Protein AF-A0A7J8I5V2-F1 (afdb_monomer_lite)

Secondary structure (DSSP, 8-state):
--SHHHHTTSSSSGGG-----------HHHHHHHHTTSS-S-HHHHHHHHHH-TTS-HHHHHHHHHH-HHHHHHHHHH---TT--HHHHHHHHHHHH---SS-SHHHHHHHHHHHHHHHHH-HHHHHHHT--HHHHHHHHHHHHHHHHHHH-TT-SSPPPHHHHHHHHHHHSTT--HHHHHHHHHHHHHH--S--

Radius of gyration: 18.43 Å; chains: 1; bounding box: 46×41×48 Å

Sequence (195 aa):
MSRIWVTKLHSSCWQWLMGWGRRSAQFVGVNYFMSKGILDDSPKEIAKFIFCTRTLNWKKLRIYLDERRDVLDDLVTLHNFRNQFLPNALREFFRHIHAPEERGEYLETLITKFSHRFCACNPDLMRELGLSPDAVYVLCYSLILLSIDLTSPHVKNKMSKREFIRNTRRAAQNISEDFVGHLYDNIYLIGHVAA

InterPro domains:
  IPR000904 Sec7 domain [PF01369] (29-187)
  IPR000904 Sec7 domain [PS50190] (29-190)
  IPR000904 Sec7 domain [SM00222] (17-192)
  IPR000904 Sec7 domain [cd00171] (29-188)
  IPR023394 Sec7, C-terminal domain superfamily [G3DSA:1.10.1000.11] (83-190)
  IPR035999 Sec7 domain superfamily [SSF48425] (28-188)

Structure (mmCIF, N/CA/C/O backbone):
data_AF-A0A7J8I5V2-F1
#
_entry.id   AF-A0A7J8I5V2-F1
#
loop_
_atom_site.group_PDB
_atom_site.id
_atom_site.type_symbol
_atom_site.label_atom_id
_atom_site.label_alt_id
_atom_site.label_comp_id
_atom_site.label_asym_id
_atom_site.label_entity_id
_atom_site.label_seq_id
_atom_site.pdbx_PDB_ins_code
_atom_site.Cartn_x
_atom_site.Cartn_y
_atom_site.Cartn_z
_atom_site.occupancy
_atom_site.B_iso_or_equiv
_atom_site.auth_seq_id
_atom_site.auth_comp_id
_atom_site.auth_asym_id
_atom_site.auth_atom_id
_atom_site.pdbx_PDB_model_num
ATOM 1 N N . MET A 1 1 ? -18.893 13.681 0.970 1.00 32.53 1 MET A N 1
ATOM 2 C CA . MET A 1 1 ? -18.672 14.040 2.396 1.00 32.53 1 MET A CA 1
ATOM 3 C C . MET A 1 1 ? -17.563 13.225 3.087 1.00 32.53 1 MET A C 1
ATOM 5 O O . MET A 1 1 ? -17.428 13.309 4.299 1.00 32.53 1 MET A O 1
ATOM 9 N N . SER A 1 2 ? -16.696 12.517 2.350 1.00 42.16 2 SER A N 1
ATOM 10 C CA . SER A 1 2 ? -15.741 11.541 2.917 1.00 42.16 2 SER A CA 1
ATOM 11 C C . SER A 1 2 ? -14.313 12.074 3.148 1.00 42.16 2 SER A C 1
ATOM 13 O O . SER A 1 2 ? -13.478 11.372 3.700 1.00 42.16 2 SER A O 1
ATOM 15 N N . ARG A 1 3 ? -14.015 13.322 2.752 1.00 33.50 3 ARG A N 1
ATOM 16 C CA . ARG A 1 3 ? -12.658 13.917 2.811 1.00 33.50 3 ARG A CA 1
ATOM 17 C C . ARG A 1 3 ? -12.393 14.808 4.037 1.00 33.50 3 ARG A C 1
ATOM 19 O O . ARG A 1 3 ? -11.280 15.282 4.215 1.00 33.50 3 ARG A O 1
ATOM 26 N N . ILE A 1 4 ? -13.393 15.027 4.898 1.00 36.84 4 ILE A N 1
ATOM 27 C CA . ILE A 1 4 ? -13.327 16.009 6.004 1.00 36.84 4 ILE A CA 1
ATOM 28 C C . ILE A 1 4 ? -12.467 15.517 7.187 1.00 36.84 4 ILE A C 1
ATOM 30 O O . ILE A 1 4 ? -11.903 16.320 7.928 1.00 36.84 4 ILE A O 1
ATOM 34 N N . TRP A 1 5 ? -12.322 14.201 7.363 1.00 34.28 5 TRP A N 1
ATOM 35 C CA . TRP A 1 5 ? -11.464 13.638 8.414 1.00 34.28 5 TRP A CA 1
ATOM 36 C C . TRP A 1 5 ? -9.972 13.715 8.063 1.00 34.28 5 TRP A C 1
ATOM 38 O O . TRP A 1 5 ? -9.156 13.945 8.950 1.00 34.28 5 TRP A O 1
ATOM 48 N N . VAL A 1 6 ? -9.625 13.610 6.775 1.00 38.25 6 VAL A N 1
ATOM 49 C CA . VAL A 1 6 ? -8.241 13.747 6.281 1.00 38.25 6 VAL A CA 1
ATOM 50 C C . VAL A 1 6 ? -7.763 15.200 6.388 1.00 38.25 6 VAL A C 1
ATOM 52 O O . VAL A 1 6 ? -6.610 15.453 6.722 1.00 38.25 6 VAL A O 1
ATOM 55 N N . THR A 1 7 ? -8.656 16.172 6.191 1.00 35.03 7 THR A N 1
ATOM 56 C CA . THR A 1 7 ? -8.303 17.599 6.199 1.00 35.03 7 THR A CA 1
ATOM 57 C C . THR A 1 7 ? -8.198 18.221 7.594 1.00 35.03 7 THR A C 1
ATOM 59 O O . THR A 1 7 ? -7.470 19.196 7.758 1.00 35.03 7 THR A O 1
ATOM 62 N N . LYS A 1 8 ? -8.846 17.666 8.629 1.00 31.47 8 LYS A N 1
ATOM 63 C CA . LYS A 1 8 ? -8.788 18.230 9.996 1.00 31.47 8 LYS A CA 1
ATOM 64 C C . LYS A 1 8 ? -7.500 17.935 10.777 1.00 31.47 8 LYS A C 1
ATOM 66 O O . LYS A 1 8 ? -7.272 18.580 11.793 1.00 31.47 8 LYS A O 1
ATOM 71 N N . LEU A 1 9 ? -6.633 17.039 10.297 1.00 36.22 9 LEU A N 1
ATOM 72 C CA . LEU A 1 9 ? -5.282 16.830 10.851 1.00 36.22 9 LEU A CA 1
ATOM 73 C C . LEU A 1 9 ? -4.182 17.620 10.108 1.00 36.22 9 LEU A C 1
ATOM 75 O O . LEU A 1 9 ? -3.001 17.476 10.415 1.00 36.22 9 LEU A O 1
ATOM 79 N N . HIS A 1 10 ? -4.552 18.447 9.127 1.00 37.97 10 HIS A N 1
ATOM 80 C CA . HIS A 1 10 ? -3.625 18.996 8.133 1.00 37.97 10 HIS A CA 1
ATOM 81 C C . HIS A 1 10 ? -3.050 20.389 8.474 1.00 37.97 10 HIS A C 1
ATOM 83 O O . HIS A 1 10 ? -2.118 20.834 7.815 1.00 37.97 10 HIS A O 1
ATOM 89 N N . SER A 1 11 ? -3.554 21.111 9.483 1.00 32.97 11 SER A N 1
ATOM 90 C CA . SER A 1 11 ? -3.425 22.583 9.484 1.00 32.97 11 SER A CA 1
ATOM 91 C C . SER A 1 11 ? -2.412 23.246 10.429 1.00 32.97 11 SER A C 1
ATOM 93 O O . SER A 1 11 ? -2.325 24.467 10.385 1.00 32.97 11 SER A O 1
ATOM 95 N N . SER A 1 12 ? -1.639 22.549 11.273 1.00 32.34 12 SER A N 1
ATOM 96 C CA . SER A 1 12 ? -0.832 23.279 12.290 1.00 32.34 12 SER A CA 1
ATOM 97 C C . SER A 1 12 ? 0.622 22.841 12.479 1.00 32.34 12 SER A C 1
ATOM 99 O O . SER A 1 12 ? 1.299 23.379 13.345 1.00 32.34 12 SER A O 1
ATOM 101 N N . CYS A 1 13 ? 1.141 21.932 11.651 1.00 35.88 13 CYS A N 1
ATOM 102 C CA . CYS A 1 13 ? 2.546 21.495 11.730 1.00 35.88 13 CYS A CA 1
ATOM 103 C C . CYS A 1 13 ? 3.329 21.687 10.414 1.00 35.88 13 CYS A C 1
ATOM 105 O O . CYS A 1 13 ? 4.553 21.642 10.401 1.00 35.88 13 CYS A O 1
ATOM 107 N N . TRP A 1 14 ? 2.635 21.950 9.301 1.00 36.78 14 TRP A N 1
ATOM 108 C CA . TRP A 1 14 ? 3.191 21.795 7.950 1.00 36.78 14 TRP A CA 1
ATOM 109 C C . TRP A 1 14 ? 3.797 23.061 7.320 1.00 36.78 14 TRP A C 1
ATOM 111 O O . TRP A 1 14 ? 4.450 22.965 6.287 1.00 36.78 14 TRP A O 1
ATOM 121 N N . GLN A 1 15 ? 3.656 24.243 7.932 1.00 32.38 15 GLN A N 1
ATOM 122 C CA . GLN A 1 15 ? 4.219 25.489 7.377 1.00 32.38 15 GLN A CA 1
ATOM 123 C C . GLN A 1 15 ? 5.718 25.713 7.665 1.00 32.38 15 GLN A C 1
ATOM 125 O O . GLN A 1 15 ? 6.289 26.660 7.136 1.00 32.38 15 GLN A O 1
ATOM 130 N N . TRP A 1 16 ? 6.380 24.849 8.442 1.00 30.50 16 TRP A N 1
ATOM 131 C CA . TRP A 1 16 ? 7.780 25.049 8.862 1.00 30.50 16 TRP A CA 1
ATOM 132 C C . TRP A 1 16 ? 8.835 24.225 8.098 1.00 30.50 16 TRP A C 1
ATOM 134 O O . TRP A 1 16 ? 10.025 24.413 8.329 1.00 30.50 16 TRP A O 1
ATOM 144 N N . LEU A 1 17 ? 8.441 23.342 7.171 1.00 30.23 17 LEU A N 1
ATOM 145 C CA . LEU A 1 17 ? 9.349 22.372 6.523 1.00 30.23 17 LEU A CA 1
ATOM 146 C C . LEU A 1 17 ? 9.418 22.490 4.989 1.00 30.23 17 LEU A C 1
ATOM 148 O O . LEU A 1 17 ? 9.795 21.549 4.300 1.00 30.23 17 LEU A O 1
ATOM 152 N N . MET A 1 18 ? 9.085 23.651 4.423 1.00 31.45 18 MET A N 1
ATOM 153 C CA . MET A 1 18 ? 9.195 23.892 2.977 1.00 31.45 18 MET A CA 1
ATOM 154 C C . MET A 1 18 ? 10.609 24.352 2.597 1.00 31.45 18 MET A C 1
ATOM 156 O O . MET A 1 18 ? 10.837 25.509 2.253 1.00 31.45 18 MET A O 1
ATOM 160 N N . GLY A 1 19 ? 11.568 23.427 2.650 1.00 30.08 19 GLY A N 1
ATOM 161 C CA . GLY A 1 19 ? 12.896 23.581 2.054 1.00 30.08 19 GLY A CA 1
ATOM 162 C C . GLY A 1 19 ? 12.940 22.942 0.667 1.00 30.08 19 GLY A C 1
ATOM 163 O O . GLY A 1 19 ? 13.227 21.758 0.536 1.00 30.08 19 GLY A O 1
ATOM 164 N N . TRP A 1 20 ? 12.637 23.714 -0.378 1.00 35.81 20 TRP A N 1
ATOM 165 C CA . TRP A 1 20 ? 12.715 23.269 -1.774 1.00 35.81 20 TRP A CA 1
ATOM 166 C C . TRP A 1 20 ? 14.161 22.949 -2.198 1.00 35.81 20 TRP A C 1
ATOM 168 O O . TRP A 1 20 ? 15.035 23.814 -2.145 1.00 35.81 20 TRP A O 1
ATOM 178 N N . GLY A 1 21 ? 14.399 21.732 -2.701 1.00 32.56 21 GLY A N 1
ATOM 179 C CA . GLY A 1 21 ? 15.686 21.280 -3.245 1.00 32.56 21 GLY A CA 1
ATOM 180 C C . GLY A 1 21 ? 15.546 20.667 -4.642 1.00 32.56 21 GLY A C 1
ATOM 181 O O . GLY A 1 21 ? 14.798 19.719 -4.839 1.00 32.56 21 GLY A O 1
ATOM 182 N N . ARG A 1 22 ? 16.250 21.258 -5.612 1.00 38.19 22 ARG A N 1
ATOM 183 C CA . ARG A 1 22 ? 16.144 21.113 -7.080 1.00 38.19 22 ARG A CA 1
ATOM 184 C C . ARG A 1 22 ? 16.278 19.688 -7.646 1.00 38.19 22 ARG A C 1
ATOM 186 O O . ARG A 1 22 ? 17.093 18.889 -7.201 1.00 38.19 22 ARG A O 1
ATOM 193 N N . ARG A 1 23 ? 15.542 19.468 -8.744 1.00 56.09 23 ARG A N 1
ATOM 194 C CA . ARG A 1 23 ? 15.669 18.368 -9.716 1.00 56.09 23 ARG A CA 1
ATOM 195 C C . ARG A 1 23 ? 17.000 18.454 -10.478 1.00 56.09 23 ARG A C 1
ATOM 197 O O . ARG A 1 23 ? 17.242 19.473 -11.120 1.00 56.09 23 ARG A O 1
ATOM 204 N N . SER A 1 24 ? 17.792 17.379 -10.494 1.00 38.00 24 SER A N 1
ATOM 205 C CA . SER A 1 24 ? 18.723 17.089 -11.600 1.00 38.00 24 SER A CA 1
ATOM 206 C C . SER A 1 24 ? 19.258 15.643 -11.587 1.00 38.00 24 SER A C 1
ATOM 208 O O . SER A 1 24 ? 19.764 15.152 -10.581 1.00 38.00 24 SER A O 1
ATOM 210 N N . ALA A 1 25 ? 19.113 14.997 -12.755 1.00 46.66 25 ALA A N 1
ATOM 211 C CA . ALA A 1 25 ? 19.827 13.842 -13.328 1.00 46.66 25 ALA A CA 1
ATOM 212 C C . ALA A 1 25 ? 20.187 12.652 -12.404 1.00 46.66 25 ALA A C 1
ATOM 214 O O . ALA A 1 25 ? 21.263 12.645 -11.812 1.00 46.66 25 ALA A O 1
ATOM 215 N N . GLN A 1 26 ? 19.356 11.593 -12.328 1.00 50.94 26 GLN A N 1
ATOM 216 C CA . GLN A 1 26 ? 19.605 10.488 -11.372 1.00 50.94 26 GLN A CA 1
ATOM 217 C C . GLN A 1 26 ? 19.594 9.030 -11.879 1.00 50.94 26 GLN A C 1
ATOM 219 O O . GLN A 1 26 ? 19.710 8.130 -11.048 1.00 50.94 26 GLN A O 1
ATOM 224 N N . PHE A 1 27 ? 19.597 8.731 -13.184 1.00 61.34 27 PHE A N 1
ATOM 225 C CA . PHE A 1 27 ? 19.460 7.324 -13.651 1.00 61.34 27 PHE A CA 1
ATOM 226 C C . PHE A 1 27 ? 20.663 6.731 -14.385 1.00 61.34 27 PHE A C 1
ATOM 228 O O . PHE A 1 27 ? 20.529 5.749 -15.110 1.00 61.34 27 PHE A O 1
ATOM 235 N N . VAL A 1 28 ? 21.862 7.273 -14.153 1.00 62.94 28 VAL A N 1
ATOM 236 C CA . VAL A 1 28 ? 23.097 6.828 -14.829 1.00 62.94 28 VAL A CA 1
ATOM 237 C C . VAL A 1 28 ? 23.333 5.314 -14.690 1.00 62.94 28 VAL A C 1
ATOM 239 O O . VAL A 1 28 ? 23.801 4.693 -15.633 1.00 62.94 28 VAL A O 1
ATOM 242 N N . GLY A 1 29 ? 22.961 4.700 -13.560 1.00 71.19 29 GLY A N 1
ATOM 243 C CA . GLY A 1 29 ? 23.151 3.260 -13.328 1.00 71.19 29 GLY A CA 1
ATOM 244 C C . GLY A 1 29 ? 22.249 2.358 -14.177 1.00 71.19 29 GLY A C 1
ATOM 245 O O . GLY A 1 29 ? 22.739 1.420 -14.799 1.00 71.19 29 GLY A O 1
ATOM 246 N N . VAL A 1 30 ? 20.948 2.659 -14.251 1.00 71.56 30 VAL A N 1
ATOM 247 C CA . VAL A 1 30 ? 20.003 1.895 -15.087 1.00 71.56 30 VAL A CA 1
ATOM 248 C C . VAL A 1 30 ? 20.359 2.070 -16.565 1.00 71.56 30 VAL A C 1
ATOM 250 O O . VAL A 1 30 ? 20.499 1.084 -17.286 1.00 71.56 30 VAL A O 1
ATOM 253 N N . ASN A 1 31 ? 20.650 3.308 -16.978 1.00 73.56 31 ASN A N 1
ATOM 254 C CA . ASN A 1 31 ? 21.081 3.617 -18.343 1.00 73.56 31 ASN A CA 1
ATOM 255 C C . ASN A 1 31 ? 22.413 2.936 -18.699 1.00 73.56 31 ASN A C 1
ATOM 257 O O . ASN A 1 31 ? 22.617 2.535 -19.843 1.00 73.56 31 ASN A O 1
ATOM 261 N N . TYR A 1 32 ? 23.318 2.770 -17.730 1.00 73.38 32 TYR A N 1
ATOM 262 C CA . TYR A 1 32 ? 24.558 2.026 -17.929 1.00 73.38 32 TYR A CA 1
ATOM 263 C C . TYR A 1 32 ? 24.283 0.546 -18.219 1.00 73.38 32 TYR A C 1
ATOM 265 O O . TYR A 1 32 ? 24.814 0.024 -19.200 1.00 73.38 32 TYR A O 1
ATOM 273 N N . PHE A 1 33 ? 23.422 -0.120 -17.438 1.00 75.19 33 PHE A N 1
ATOM 274 C CA . PHE A 1 33 ? 23.063 -1.523 -17.684 1.00 75.19 33 PHE A CA 1
ATOM 275 C C . PHE A 1 33 ? 22.375 -1.720 -19.036 1.00 75.19 33 PHE A C 1
ATOM 277 O O . PHE A 1 33 ? 22.697 -2.678 -19.739 1.00 75.19 33 PHE A O 1
ATOM 284 N N . MET A 1 34 ? 21.529 -0.770 -19.442 1.00 79.25 34 MET A N 1
ATOM 285 C CA . MET A 1 34 ? 20.941 -0.747 -20.783 1.00 79.25 34 MET A CA 1
ATOM 286 C C . MET A 1 34 ? 22.008 -0.592 -21.869 1.00 79.25 34 MET A C 1
ATOM 288 O O . MET A 1 34 ? 22.058 -1.381 -22.807 1.00 79.25 34 MET A O 1
ATOM 292 N N . SER A 1 35 ? 22.943 0.353 -21.712 1.00 75.44 35 SER A N 1
ATOM 293 C CA . SER A 1 35 ? 24.015 0.576 -22.696 1.00 75.44 35 SER A CA 1
ATOM 294 C C . SER A 1 35 ? 24.966 -0.617 -22.857 1.00 75.44 35 SER A C 1
ATOM 296 O O . SER A 1 35 ? 25.630 -0.752 -23.883 1.00 75.44 35 SER A O 1
ATOM 298 N N . LYS A 1 36 ? 25.052 -1.479 -21.837 1.00 76.12 36 LYS A N 1
ATOM 299 C CA . LYS A 1 36 ? 25.866 -2.699 -21.838 1.00 76.12 36 LYS A CA 1
ATOM 300 C C . LYS A 1 36 ? 25.093 -3.944 -22.280 1.00 76.12 36 LYS A C 1
ATOM 302 O O . LYS A 1 36 ? 25.688 -5.016 -22.290 1.00 76.12 36 LYS A O 1
ATOM 307 N N . GLY A 1 37 ? 23.811 -3.815 -22.634 1.00 76.62 37 GLY A N 1
ATOM 308 C CA . GLY A 1 37 ? 22.953 -4.941 -23.016 1.00 76.62 37 GLY A CA 1
ATOM 309 C C . GLY A 1 37 ? 22.674 -5.918 -21.869 1.00 76.62 37 GLY A C 1
ATOM 310 O O . GLY A 1 37 ? 22.384 -7.082 -22.115 1.00 76.62 37 GLY A O 1
ATOM 311 N N . ILE A 1 38 ? 22.819 -5.468 -20.618 1.00 77.19 38 ILE A N 1
ATOM 312 C CA . ILE A 1 38 ? 22.584 -6.279 -19.411 1.00 77.19 38 ILE A CA 1
ATOM 313 C C . ILE A 1 38 ? 21.107 -6.215 -18.998 1.00 77.19 38 ILE A C 1
ATOM 315 O O . ILE A 1 38 ? 20.594 -7.152 -18.393 1.00 77.19 38 ILE A O 1
ATOM 319 N N . LEU A 1 39 ? 20.435 -5.102 -19.303 1.00 80.44 39 LEU A N 1
ATOM 320 C CA . LEU A 1 39 ? 19.035 -4.863 -18.974 1.00 80.44 39 LEU A CA 1
ATOM 321 C C . LEU A 1 39 ? 18.317 -4.270 -20.185 1.00 80.44 39 LEU A C 1
ATOM 323 O O . LEU A 1 39 ? 18.738 -3.235 -20.697 1.00 80.44 39 LEU A O 1
ATOM 327 N N . ASP A 1 40 ? 17.219 -4.888 -20.599 1.00 83.81 40 ASP A N 1
ATOM 328 C CA . ASP A 1 40 ? 16.370 -4.336 -21.652 1.00 83.81 40 ASP A CA 1
ATOM 329 C C . ASP A 1 40 ? 15.540 -3.160 -21.121 1.00 83.81 40 ASP A C 1
ATOM 331 O O . ASP A 1 40 ? 15.065 -3.189 -19.983 1.00 83.81 40 ASP A O 1
ATOM 335 N N . ASP A 1 41 ? 15.283 -2.151 -21.961 1.00 85.50 41 ASP A N 1
ATOM 336 C CA . ASP A 1 41 ? 14.359 -1.048 -21.642 1.00 85.50 41 ASP A CA 1
ATOM 337 C C . ASP A 1 41 ? 12.888 -1.469 -21.787 1.00 85.50 41 ASP A C 1
ATOM 339 O O . ASP A 1 41 ? 12.069 -0.803 -22.416 1.00 85.50 41 ASP A O 1
ATOM 343 N N . SER A 1 42 ? 12.548 -2.626 -21.213 1.00 91.62 42 SER A N 1
ATOM 344 C CA . SER A 1 42 ? 11.165 -3.052 -21.042 1.00 91.62 42 SER A CA 1
ATOM 345 C C . SER A 1 42 ? 10.744 -2.849 -19.582 1.00 91.62 42 SER A C 1
ATOM 347 O O . SER A 1 42 ? 11.485 -3.243 -18.673 1.00 91.62 42 SER A O 1
ATOM 349 N N . PRO A 1 43 ? 9.550 -2.287 -19.314 1.00 92.25 43 PRO A N 1
ATOM 350 C CA . PRO A 1 43 ? 9.107 -2.032 -17.943 1.00 92.25 43 PRO A CA 1
ATOM 351 C C . PRO A 1 43 ? 9.101 -3.291 -17.067 1.00 92.25 43 PRO A C 1
ATOM 353 O O . PRO A 1 43 ? 9.516 -3.247 -15.909 1.00 92.25 43 PRO A O 1
ATOM 356 N N . LYS A 1 44 ? 8.758 -4.441 -17.660 1.00 92.38 44 LYS A N 1
ATOM 357 C CA . LYS A 1 44 ? 8.759 -5.756 -17.008 1.00 92.38 44 LYS A CA 1
ATOM 358 C C . LYS A 1 44 ? 10.146 -6.214 -16.577 1.00 92.38 44 LYS A C 1
ATOM 360 O O . LYS A 1 44 ? 10.297 -6.679 -15.450 1.00 92.38 44 LYS A O 1
ATOM 365 N N . GLU A 1 45 ? 11.147 -6.121 -17.451 1.00 89.25 45 GLU A N 1
ATOM 366 C CA . GLU A 1 45 ? 12.508 -6.556 -17.110 1.00 89.25 45 GLU A CA 1
ATOM 367 C C . GLU A 1 45 ? 13.137 -5.629 -16.069 1.00 89.25 45 GLU A C 1
ATOM 369 O O . GLU A 1 45 ? 13.737 -6.101 -15.103 1.00 89.25 45 GLU A O 1
ATOM 374 N N . ILE A 1 46 ? 12.895 -4.321 -16.178 1.00 89.56 46 ILE A N 1
ATOM 375 C CA . ILE A 1 46 ? 13.329 -3.348 -15.170 1.00 89.56 46 ILE A CA 1
ATOM 376 C C . ILE A 1 46 ? 12.644 -3.625 -13.823 1.00 89.56 46 ILE A C 1
ATOM 378 O O . ILE A 1 46 ? 13.309 -3.643 -12.786 1.00 89.56 46 ILE A O 1
ATOM 382 N N . ALA A 1 47 ? 11.336 -3.894 -13.816 1.00 91.25 47 ALA A N 1
ATOM 383 C CA . ALA A 1 47 ? 10.595 -4.232 -12.605 1.00 91.25 47 ALA A CA 1
ATOM 384 C C . ALA A 1 47 ? 11.130 -5.510 -11.945 1.00 91.25 47 ALA A C 1
ATOM 386 O O . ALA A 1 47 ? 11.357 -5.517 -10.736 1.00 91.25 47 ALA A O 1
ATOM 387 N N . LYS A 1 48 ? 11.399 -6.572 -12.720 1.00 89.12 48 LYS A N 1
ATOM 388 C CA . LYS A 1 48 ? 12.019 -7.810 -12.212 1.00 89.12 48 LYS A CA 1
ATOM 389 C C . LYS A 1 48 ? 13.407 -7.550 -11.638 1.00 89.12 48 LYS A C 1
ATOM 391 O O . LYS A 1 48 ? 13.718 -8.038 -10.554 1.00 89.12 48 LYS A O 1
ATOM 396 N N . PHE A 1 49 ? 14.224 -6.765 -12.337 1.00 86.88 49 PHE A N 1
ATOM 397 C CA . PHE A 1 49 ? 15.552 -6.384 -11.872 1.00 86.88 49 PHE A CA 1
ATOM 398 C C . PHE A 1 49 ? 15.484 -5.659 -10.522 1.00 86.88 49 PHE A C 1
ATOM 400 O O . PHE A 1 49 ? 16.180 -6.046 -9.583 1.00 86.88 49 PHE A O 1
ATOM 407 N N . ILE A 1 50 ? 14.605 -4.660 -10.393 1.00 86.81 50 ILE A N 1
ATOM 408 C CA . ILE A 1 50 ? 14.379 -3.929 -9.139 1.00 86.81 50 ILE A CA 1
ATOM 409 C C . ILE A 1 50 ? 13.893 -4.881 -8.041 1.00 86.81 50 ILE A C 1
ATOM 411 O O . ILE A 1 50 ? 14.428 -4.858 -6.937 1.00 86.81 50 ILE A O 1
ATOM 415 N N . PHE A 1 51 ? 12.919 -5.742 -8.344 1.00 86.25 51 PHE A N 1
ATOM 416 C CA . PHE A 1 51 ? 12.323 -6.667 -7.378 1.00 86.25 51 PHE A CA 1
ATOM 417 C C . PHE A 1 51 ? 13.338 -7.676 -6.817 1.00 86.25 51 PHE A C 1
ATOM 419 O O . PHE A 1 51 ? 13.314 -7.992 -5.629 1.00 86.25 51 PHE A O 1
ATOM 426 N N . CYS A 1 52 ? 14.264 -8.154 -7.652 1.00 83.75 52 CYS A N 1
ATOM 427 C CA . CYS A 1 52 ? 15.314 -9.089 -7.247 1.00 83.75 52 CYS A CA 1
ATOM 428 C C . CYS A 1 52 ? 16.507 -8.404 -6.553 1.00 83.75 52 CYS A C 1
ATOM 430 O O . CYS A 1 52 ? 17.251 -9.060 -5.818 1.00 83.75 52 CYS A O 1
ATOM 432 N N . THR A 1 53 ? 16.705 -7.098 -6.753 1.00 80.75 53 THR A N 1
ATOM 433 C CA . THR A 1 53 ? 17.886 -6.380 -6.253 1.00 80.75 53 THR A CA 1
ATOM 434 C C . THR A 1 53 ? 17.611 -5.704 -4.911 1.00 80.75 53 THR A C 1
ATOM 436 O O . THR A 1 53 ? 17.024 -4.630 -4.833 1.00 80.75 53 THR A O 1
ATOM 439 N N . ARG A 1 54 ? 18.112 -6.296 -3.822 1.00 66.12 54 ARG A N 1
ATOM 440 C CA . ARG A 1 54 ? 17.847 -5.828 -2.443 1.00 66.12 54 ARG A CA 1
ATOM 441 C C . ARG A 1 54 ? 18.714 -4.650 -1.973 1.00 66.12 54 ARG A C 1
ATOM 443 O O . ARG A 1 54 ? 18.518 -4.164 -0.866 1.00 66.12 54 ARG A O 1
ATOM 450 N N . THR A 1 55 ? 19.695 -4.221 -2.765 1.00 75.75 55 THR A N 1
ATOM 451 C CA . THR A 1 55 ? 20.730 -3.247 -2.357 1.00 75.75 55 THR A CA 1
ATOM 452 C C . THR A 1 55 ? 20.583 -1.877 -3.022 1.00 75.75 55 THR A C 1
ATOM 454 O O . THR A 1 55 ? 21.480 -1.037 -2.924 1.00 75.75 55 THR A O 1
ATOM 457 N N . LEU A 1 56 ? 19.461 -1.624 -3.704 1.00 78.25 56 LEU A N 1
ATOM 458 C CA . LEU A 1 56 ? 19.222 -0.342 -4.362 1.00 78.25 56 LEU A CA 1
ATOM 459 C C . LEU A 1 56 ? 18.997 0.773 -3.335 1.00 78.25 56 LEU A C 1
ATOM 461 O O . LEU A 1 56 ? 18.317 0.602 -2.325 1.00 78.25 56 LEU A O 1
ATOM 465 N N . ASN A 1 57 ? 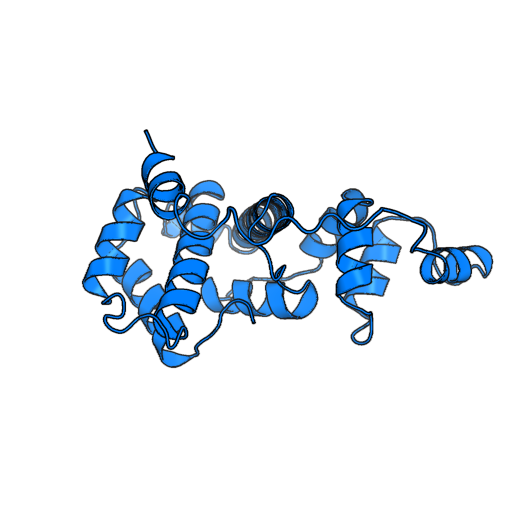19.547 1.955 -3.618 1.00 82.88 57 ASN A N 1
ATOM 466 C CA . ASN A 1 57 ? 19.264 3.136 -2.813 1.00 82.88 57 ASN A CA 1
ATOM 467 C C . ASN A 1 57 ? 17.792 3.535 -2.991 1.00 82.88 57 ASN A C 1
ATOM 469 O O . ASN A 1 57 ? 17.393 3.998 -4.062 1.00 82.88 57 ASN A O 1
ATOM 473 N N . TRP A 1 58 ? 17.005 3.388 -1.928 1.00 78.06 58 TRP A N 1
ATOM 474 C CA . TRP A 1 58 ? 15.558 3.583 -1.971 1.00 78.06 58 TRP A CA 1
ATOM 4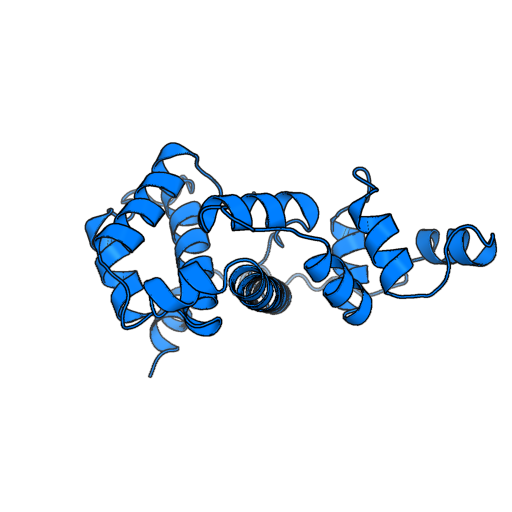75 C C . TRP A 1 58 ? 15.138 5.016 -2.334 1.00 78.06 58 TRP A C 1
ATOM 477 O O . TRP A 1 58 ? 14.127 5.198 -3.007 1.00 78.06 58 TRP A O 1
ATOM 487 N N . LYS A 1 59 ? 15.927 6.043 -1.967 1.00 82.38 59 LYS A N 1
ATOM 488 C CA . LYS A 1 59 ? 15.630 7.444 -2.323 1.00 82.38 59 LYS A CA 1
ATOM 489 C C . LYS A 1 59 ? 15.699 7.644 -3.836 1.00 82.38 59 LYS A C 1
ATOM 491 O O . LYS A 1 59 ? 14.803 8.250 -4.415 1.00 82.38 59 LYS A O 1
ATOM 496 N N . LYS A 1 60 ? 16.724 7.080 -4.482 1.00 83.44 60 LYS A N 1
ATOM 497 C CA . LYS A 1 60 ? 16.860 7.107 -5.947 1.00 83.44 60 LYS A CA 1
ATOM 498 C C . LYS A 1 60 ? 15.816 6.233 -6.635 1.00 83.44 60 LYS A C 1
ATOM 500 O O . LYS A 1 60 ? 15.260 6.643 -7.648 1.00 83.44 60 LYS A O 1
ATOM 505 N N . LEU A 1 61 ? 15.531 5.059 -6.070 1.00 84.44 61 LEU A N 1
ATOM 506 C CA . LEU A 1 61 ? 14.510 4.157 -6.594 1.00 84.44 61 LEU A CA 1
ATOM 507 C C . LEU A 1 61 ? 13.127 4.816 -6.590 1.00 84.44 61 LEU A C 1
ATOM 509 O O . LEU A 1 61 ? 12.423 4.745 -7.588 1.00 84.44 61 LEU A O 1
ATOM 513 N N . ARG A 1 62 ? 12.766 5.519 -5.510 1.00 84.50 62 ARG A N 1
ATOM 514 C CA . ARG A 1 62 ? 11.528 6.301 -5.438 1.00 84.50 62 ARG A CA 1
ATOM 515 C C . ARG A 1 62 ? 11.434 7.311 -6.578 1.00 84.50 62 ARG A C 1
ATOM 517 O O . ARG A 1 62 ? 10.413 7.348 -7.247 1.00 84.50 62 ARG A O 1
ATOM 524 N N . ILE A 1 63 ? 12.478 8.111 -6.797 1.00 84.38 63 ILE A N 1
ATOM 525 C CA . ILE A 1 63 ? 12.491 9.123 -7.868 1.00 84.38 63 ILE A CA 1
ATOM 526 C C . ILE A 1 63 ? 12.328 8.443 -9.235 1.00 84.38 63 ILE A C 1
ATOM 528 O O . ILE A 1 63 ? 11.547 8.901 -10.060 1.00 84.38 63 ILE A O 1
ATOM 532 N N . TYR A 1 64 ? 12.994 7.303 -9.446 1.00 86.19 64 TYR A N 1
ATOM 533 C CA . TYR A 1 64 ? 12.860 6.527 -10.679 1.00 86.19 64 TYR A CA 1
ATOM 534 C C . TYR A 1 64 ? 11.438 6.001 -10.898 1.00 86.19 64 TYR A C 1
ATOM 536 O O . TYR A 1 64 ? 10.897 6.158 -11.985 1.00 86.19 64 TYR A O 1
ATOM 544 N N . LEU A 1 65 ? 10.822 5.400 -9.877 1.00 88.38 65 LEU A N 1
ATOM 545 C CA . LEU A 1 65 ? 9.465 4.848 -9.953 1.00 88.38 65 LEU A CA 1
ATOM 546 C C . LEU A 1 65 ? 8.384 5.934 -10.054 1.00 88.38 65 LEU A C 1
ATOM 548 O O . LEU A 1 65 ? 7.297 5.672 -10.569 1.00 88.38 65 LEU A O 1
ATOM 552 N N . ASP A 1 66 ? 8.669 7.143 -9.566 1.00 85.69 66 ASP A N 1
ATOM 553 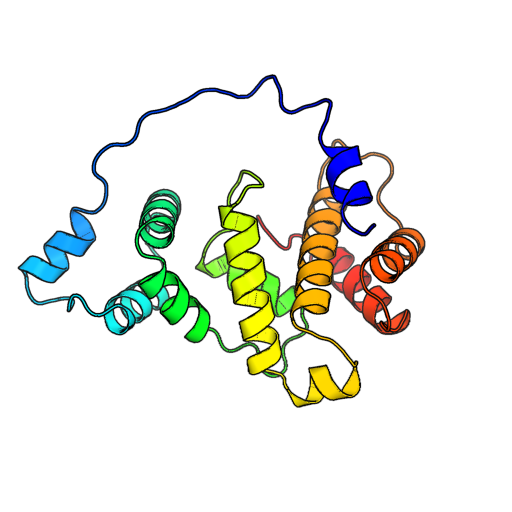C CA . ASP A 1 66 ? 7.784 8.295 -9.722 1.00 85.69 66 ASP A CA 1
ATOM 554 C C . ASP A 1 66 ? 7.780 8.813 -11.170 1.00 85.69 66 ASP A C 1
ATOM 556 O O . ASP A 1 66 ? 6.717 9.153 -11.690 1.00 85.69 66 ASP A O 1
ATOM 560 N N . GLU A 1 67 ? 8.938 8.787 -11.846 1.00 86.94 67 GLU A N 1
ATOM 561 C CA . GLU A 1 67 ? 9.077 9.139 -13.268 1.00 86.94 67 GLU A CA 1
ATOM 562 C C . GLU A 1 67 ? 8.629 8.011 -14.220 1.00 86.94 67 GLU A C 1
ATOM 564 O O . GLU A 1 67 ? 7.945 8.265 -15.212 1.00 86.94 67 GLU A O 1
ATOM 569 N N . ARG A 1 68 ? 8.972 6.754 -13.917 1.00 89.12 68 ARG A N 1
ATOM 570 C CA . ARG A 1 68 ? 8.618 5.542 -14.679 1.00 89.12 68 ARG A CA 1
ATOM 571 C C . ARG A 1 68 ? 7.467 4.793 -14.002 1.00 89.12 68 ARG A C 1
ATOM 573 O O . ARG A 1 68 ? 7.634 3.715 -13.425 1.00 89.12 68 ARG A O 1
ATOM 580 N N . ARG A 1 69 ? 6.270 5.389 -14.064 1.00 89.62 69 ARG A N 1
ATOM 581 C CA . ARG A 1 69 ? 5.032 4.821 -13.486 1.00 89.62 69 ARG A CA 1
ATOM 582 C C . ARG A 1 69 ? 4.659 3.462 -14.095 1.00 89.62 69 ARG A C 1
ATOM 584 O O . ARG A 1 69 ? 4.076 2.638 -13.397 1.00 89.62 69 ARG A O 1
ATOM 591 N N . ASP A 1 70 ? 5.037 3.228 -15.349 1.00 93.19 70 ASP A N 1
ATOM 592 C CA . ASP A 1 70 ? 4.936 1.948 -16.058 1.00 93.19 70 ASP A CA 1
ATOM 593 C C . ASP A 1 70 ? 5.725 0.832 -15.353 1.00 93.19 70 ASP A C 1
ATOM 595 O O . ASP A 1 70 ? 5.196 -0.249 -15.105 1.00 93.19 70 ASP A O 1
ATOM 599 N N . VAL A 1 71 ? 6.965 1.119 -14.947 1.00 92.94 71 VAL A N 1
ATOM 600 C CA . VAL A 1 71 ? 7.799 0.183 -14.177 1.00 92.94 71 VAL A CA 1
ATOM 601 C C . VAL A 1 71 ? 7.203 -0.059 -12.792 1.00 92.94 71 VAL A C 1
ATOM 603 O O . VAL A 1 71 ? 7.199 -1.192 -12.315 1.00 92.94 71 VAL A O 1
ATOM 606 N N . LEU A 1 72 ? 6.683 0.986 -12.137 1.00 92.38 72 LEU A N 1
ATOM 607 C CA . LEU A 1 72 ? 6.009 0.847 -10.844 1.00 92.38 72 LEU A CA 1
ATOM 608 C C . LEU A 1 72 ? 4.788 -0.077 -10.938 1.00 92.38 72 LEU A C 1
ATOM 610 O O . LEU A 1 72 ? 4.573 -0.887 -10.036 1.00 92.38 72 LEU A O 1
ATOM 614 N N . ASP A 1 73 ? 4.002 0.034 -12.009 1.00 93.19 73 ASP A N 1
ATOM 615 C CA . ASP A 1 73 ? 2.862 -0.848 -12.253 1.00 93.19 73 ASP A CA 1
ATOM 616 C C . ASP A 1 73 ? 3.293 -2.312 -12.343 1.00 93.19 73 ASP A C 1
ATOM 618 O O . ASP A 1 73 ? 2.816 -3.134 -11.554 1.00 93.19 73 ASP A O 1
ATOM 622 N N . ASP A 1 74 ? 4.260 -2.631 -13.205 1.00 94.94 74 ASP A N 1
ATOM 623 C CA . ASP A 1 74 ? 4.784 -3.994 -13.310 1.00 94.94 74 ASP A CA 1
ATOM 624 C C . ASP A 1 74 ? 5.398 -4.470 -11.980 1.00 94.94 74 ASP A C 1
ATOM 626 O O . ASP A 1 74 ? 5.139 -5.595 -11.550 1.00 94.94 74 ASP A O 1
ATOM 630 N N . LEU A 1 75 ? 6.117 -3.608 -11.255 1.00 93.12 75 LEU A N 1
ATOM 631 C CA . LEU A 1 75 ? 6.712 -3.932 -9.954 1.00 93.12 75 LEU A CA 1
ATOM 632 C C . LEU A 1 75 ? 5.658 -4.318 -8.906 1.00 93.12 75 LEU A C 1
ATOM 634 O O . LEU A 1 75 ? 5.838 -5.284 -8.157 1.00 93.12 75 LEU A O 1
ATOM 638 N N . VAL A 1 76 ? 4.529 -3.605 -8.849 1.00 94.69 76 VAL A N 1
ATOM 639 C CA . VAL A 1 76 ? 3.423 -3.965 -7.950 1.00 94.69 76 VAL A CA 1
ATOM 640 C C . VAL A 1 76 ? 2.831 -5.322 -8.345 1.00 94.69 76 VAL A C 1
ATOM 642 O O . VAL A 1 76 ? 2.511 -6.125 -7.466 1.00 94.69 76 VAL A O 1
ATOM 645 N N . THR A 1 77 ? 2.743 -5.640 -9.642 1.00 94.38 77 THR A N 1
ATOM 646 C CA . THR A 1 77 ? 2.225 -6.945 -10.099 1.00 94.38 77 THR A CA 1
ATOM 647 C C . THR A 1 77 ? 3.122 -8.135 -9.756 1.00 94.38 77 THR A C 1
ATOM 649 O O . THR A 1 77 ? 2.635 -9.268 -9.754 1.00 94.38 77 THR A O 1
ATOM 652 N N . LEU A 1 78 ? 4.394 -7.914 -9.416 1.00 93.62 78 LEU A N 1
ATOM 653 C CA . LEU A 1 78 ? 5.294 -8.981 -8.966 1.00 93.62 78 LEU A CA 1
ATOM 654 C C . LEU A 1 78 ? 4.996 -9.446 -7.532 1.00 93.62 78 LEU A C 1
ATOM 656 O O . LEU A 1 78 ? 5.318 -10.577 -7.174 1.00 93.62 78 LEU A O 1
ATOM 660 N N . HIS A 1 79 ? 4.323 -8.627 -6.719 1.00 94.31 79 HIS A N 1
ATOM 661 C CA . HIS A 1 79 ? 3.969 -8.999 -5.351 1.00 94.31 79 HIS A CA 1
ATOM 662 C C . HIS A 1 79 ? 2.813 -10.008 -5.326 1.00 94.31 79 HIS A C 1
ATOM 664 O O . HIS A 1 79 ? 1.798 -9.826 -6.006 1.00 94.31 79 HIS A O 1
ATOM 670 N N . ASN A 1 80 ? 2.921 -11.061 -4.512 1.00 94.38 80 ASN A N 1
ATOM 671 C CA . ASN A 1 80 ? 1.864 -12.058 -4.333 1.00 94.38 80 ASN A CA 1
ATOM 672 C C . ASN A 1 80 ? 1.320 -12.022 -2.901 1.00 94.38 80 ASN A C 1
ATOM 674 O O . ASN A 1 80 ? 1.936 -12.558 -1.988 1.00 94.38 80 ASN A O 1
ATOM 678 N N . PHE A 1 81 ? 0.134 -11.437 -2.727 1.00 96.00 81 PHE A N 1
ATOM 679 C CA . PHE A 1 81 ? -0.507 -11.276 -1.417 1.00 96.00 81 PHE A CA 1
ATOM 680 C C . PHE A 1 81 ? -1.560 -12.347 -1.107 1.00 96.00 81 PHE A C 1
ATOM 682 O O . PHE A 1 81 ? -2.409 -12.140 -0.240 1.00 96.00 81 PHE A O 1
ATOM 689 N N . ARG A 1 82 ? -1.562 -13.469 -1.838 1.00 94.19 82 ARG A N 1
ATOM 690 C CA . ARG A 1 82 ? -2.511 -14.566 -1.603 1.00 94.19 82 ARG A CA 1
ATOM 691 C C . ARG A 1 82 ? -2.399 -15.094 -0.179 1.00 94.19 82 ARG A C 1
ATOM 693 O O . ARG A 1 82 ? -1.295 -15.351 0.292 1.00 94.19 82 ARG A O 1
ATOM 700 N N . ASN A 1 83 ? -3.547 -15.302 0.464 1.00 89.75 83 ASN A N 1
ATOM 701 C CA . ASN A 1 83 ? -3.661 -15.834 1.828 1.00 89.75 83 ASN A CA 1
ATOM 702 C C . ASN A 1 83 ? -2.930 -14.993 2.889 1.00 89.75 83 ASN A C 1
ATOM 704 O O . ASN A 1 83 ? -2.674 -15.471 3.994 1.00 89.75 83 ASN A O 1
ATOM 708 N N . GLN A 1 84 ? -2.582 -13.744 2.573 1.00 94.25 84 GLN A N 1
ATOM 709 C CA . GLN A 1 84 ? -1.962 -12.842 3.529 1.00 94.25 84 GLN A CA 1
ATOM 710 C C . GLN A 1 84 ? -3.004 -11.945 4.186 1.00 94.25 84 GLN A C 1
ATOM 712 O O . GLN A 1 84 ? -3.879 -11.377 3.532 1.00 94.25 84 GLN A O 1
ATOM 717 N N . PHE A 1 85 ? -2.861 -11.751 5.496 1.00 94.81 85 PHE A N 1
ATOM 718 C CA . PHE A 1 85 ? -3.651 -10.757 6.210 1.00 94.81 85 PHE A CA 1
ATOM 719 C C . PHE A 1 85 ? -3.228 -9.339 5.797 1.00 94.81 85 PHE A C 1
ATOM 721 O O . PHE A 1 85 ? -2.033 -9.064 5.669 1.00 94.81 85 PHE A O 1
ATOM 728 N N . LEU A 1 86 ? -4.193 -8.430 5.619 1.00 95.25 86 LEU A N 1
ATOM 729 C CA . LEU A 1 86 ? -3.974 -7.100 5.031 1.00 95.25 86 LEU A CA 1
ATOM 730 C C . LEU A 1 86 ? -2.791 -6.314 5.646 1.00 95.25 86 LEU A C 1
ATOM 732 O O . LEU A 1 86 ? -1.949 -5.836 4.884 1.00 95.25 86 LEU A O 1
ATOM 736 N N . PRO A 1 87 ? -2.643 -6.203 6.982 1.00 95.50 87 PRO A N 1
ATOM 737 C CA . PRO A 1 87 ? -1.505 -5.504 7.580 1.00 95.50 87 PRO A CA 1
ATOM 738 C C . PRO A 1 87 ? -0.152 -6.168 7.286 1.00 95.50 87 PRO A C 1
ATOM 740 O O . PRO A 1 87 ? 0.863 -5.484 7.179 1.00 95.50 87 PRO A O 1
ATOM 743 N N . ASN A 1 88 ? -0.121 -7.498 7.150 1.00 95.19 88 ASN A N 1
ATOM 744 C CA . ASN A 1 88 ? 1.102 -8.243 6.848 1.00 95.19 88 ASN A CA 1
ATOM 745 C C . ASN A 1 88 ? 1.531 -8.008 5.397 1.00 95.19 88 ASN A C 1
ATOM 747 O O . ASN A 1 88 ? 2.696 -7.698 5.156 1.00 95.19 88 ASN A O 1
ATOM 751 N N . ALA A 1 89 ? 0.575 -8.059 4.466 1.00 95.94 89 ALA A N 1
ATOM 752 C CA . ALA A 1 89 ? 0.806 -7.725 3.064 1.00 95.94 89 ALA A CA 1
ATOM 753 C C . ALA A 1 89 ? 1.295 -6.279 2.897 1.00 95.94 89 ALA A C 1
ATOM 755 O O . ALA A 1 89 ? 2.246 -6.020 2.161 1.00 95.94 89 ALA A O 1
ATOM 756 N N . LEU A 1 90 ? 0.697 -5.337 3.634 1.00 95.06 90 LEU A N 1
ATOM 757 C CA . LEU A 1 90 ? 1.081 -3.926 3.584 1.00 95.06 90 LEU A CA 1
ATOM 758 C C . LEU A 1 90 ? 2.508 -3.695 4.113 1.00 95.06 90 LEU A C 1
ATOM 760 O O . LEU A 1 90 ? 3.275 -2.949 3.506 1.00 95.06 90 LEU A O 1
ATOM 764 N N . ARG A 1 91 ? 2.900 -4.384 5.196 1.00 93.50 91 ARG A N 1
ATOM 765 C CA . ARG A 1 91 ? 4.289 -4.385 5.695 1.00 93.50 91 ARG A CA 1
ATOM 766 C C . ARG A 1 91 ? 5.268 -4.945 4.674 1.00 93.50 91 ARG A C 1
ATOM 768 O O . ARG A 1 91 ? 6.345 -4.388 4.487 1.00 93.50 91 ARG A O 1
ATOM 775 N N . GLU A 1 92 ? 4.928 -6.066 4.044 1.00 91.81 92 GLU A N 1
ATOM 776 C CA . GLU A 1 92 ? 5.784 -6.682 3.030 1.00 91.81 92 GLU A CA 1
ATOM 777 C C . GLU A 1 92 ? 5.976 -5.762 1.823 1.00 91.81 92 GLU A C 1
ATOM 779 O O . GLU A 1 92 ? 7.098 -5.610 1.340 1.00 91.81 92 GLU A O 1
ATOM 784 N N . PHE A 1 93 ? 4.909 -5.099 1.385 1.00 92.94 93 PHE A N 1
ATOM 785 C CA . PHE A 1 93 ? 4.954 -4.137 0.293 1.00 92.94 93 PHE A CA 1
ATOM 786 C C . PHE A 1 93 ? 5.880 -2.951 0.604 1.00 92.94 93 PHE A C 1
ATOM 788 O O . PHE A 1 93 ? 6.793 -2.652 -0.170 1.00 92.94 93 PHE A O 1
ATOM 795 N N . PHE A 1 94 ? 5.724 -2.314 1.771 1.00 90.19 94 PHE A N 1
ATOM 796 C CA . PHE A 1 94 ? 6.590 -1.195 2.155 1.00 90.19 94 PHE A CA 1
ATOM 797 C C . PHE A 1 94 ? 8.020 -1.607 2.500 1.00 90.19 94 PHE A C 1
ATOM 799 O O . PHE A 1 94 ? 8.916 -0.777 2.399 1.00 90.19 94 PHE A O 1
ATOM 806 N N . ARG A 1 95 ? 8.279 -2.877 2.823 1.00 86.19 95 ARG A N 1
ATOM 807 C CA . ARG A 1 95 ? 9.651 -3.383 2.970 1.00 86.19 95 ARG A CA 1
ATOM 808 C C . ARG A 1 95 ? 10.416 -3.404 1.643 1.00 86.19 95 ARG A C 1
ATOM 810 O O . ARG A 1 95 ? 11.632 -3.262 1.663 1.00 86.19 95 ARG A O 1
ATOM 817 N N . HIS A 1 96 ? 9.725 -3.601 0.518 1.00 83.31 96 HIS A N 1
ATOM 818 C CA . HIS A 1 96 ? 10.353 -3.661 -0.806 1.00 83.31 96 HIS A CA 1
ATOM 819 C C . HIS A 1 96 ? 10.428 -2.290 -1.486 1.00 83.31 96 HIS A C 1
ATOM 821 O O . HIS A 1 96 ? 11.460 -1.948 -2.052 1.00 83.31 96 HIS A O 1
ATOM 827 N N . ILE A 1 97 ? 9.351 -1.499 -1.436 1.00 80.94 97 ILE A N 1
ATOM 828 C CA . ILE A 1 97 ? 9.270 -0.216 -2.164 1.00 80.94 97 ILE A CA 1
ATOM 829 C C . ILE A 1 97 ? 9.667 0.987 -1.292 1.00 80.94 97 ILE A C 1
ATOM 831 O O . ILE A 1 97 ? 9.941 2.057 -1.829 1.00 80.94 97 ILE A O 1
ATOM 835 N N . HIS A 1 98 ? 9.791 0.788 0.026 1.00 78.69 98 HIS A N 1
ATOM 836 C CA . HIS A 1 98 ? 9.973 1.821 1.048 1.00 78.69 98 HIS A CA 1
ATOM 837 C C . HIS A 1 98 ? 8.835 2.848 1.062 1.00 78.69 98 HIS A C 1
ATOM 839 O O . HIS A 1 98 ? 8.514 3.506 0.071 1.00 78.69 98 HIS A O 1
ATOM 845 N N . ALA A 1 99 ? 8.198 3.001 2.221 1.00 75.56 99 ALA A N 1
ATOM 846 C CA . ALA A 1 99 ? 7.243 4.082 2.396 1.00 75.56 99 ALA A CA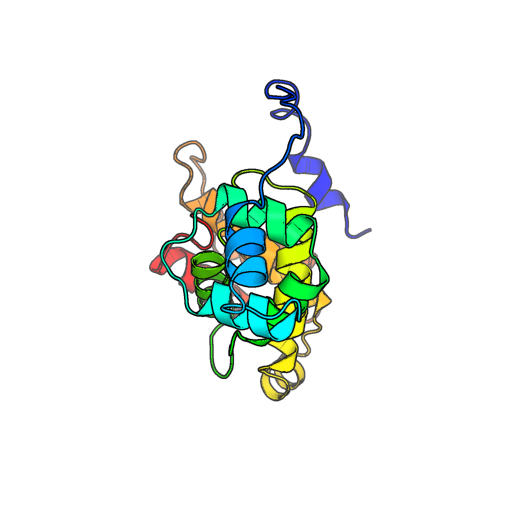 1
ATOM 847 C C . ALA A 1 99 ? 7.986 5.432 2.331 1.00 75.56 99 ALA A C 1
ATOM 849 O O . ALA A 1 99 ? 9.066 5.560 2.908 1.00 75.56 99 ALA A O 1
ATOM 850 N N . PRO A 1 100 ? 7.452 6.447 1.633 1.00 75.19 100 PRO A N 1
ATOM 851 C CA . PRO A 1 100 ? 8.035 7.780 1.684 1.00 75.19 100 PRO A CA 1
ATOM 852 C C . PRO A 1 100 ? 7.974 8.344 3.115 1.00 75.19 100 PRO A C 1
ATOM 854 O O . PRO A 1 100 ? 6.958 8.204 3.795 1.00 75.19 100 PRO A O 1
ATOM 857 N N . GLU A 1 101 ? 9.053 9.016 3.541 1.00 67.12 101 GLU A N 1
ATOM 858 C CA . GLU A 1 101 ? 9.139 9.721 4.838 1.00 67.12 101 GLU A CA 1
ATOM 859 C C . GLU A 1 101 ? 8.048 10.807 4.963 1.00 67.12 101 GLU A C 1
ATOM 861 O O . GLU A 1 101 ? 7.513 11.062 6.042 1.00 67.12 101 GLU A O 1
ATOM 866 N N . GLU A 1 102 ? 7.670 11.413 3.833 1.00 66.62 102 GLU A N 1
ATOM 867 C CA . GLU A 1 102 ? 6.617 12.420 3.737 1.00 66.62 102 GLU A CA 1
ATOM 868 C C . GLU A 1 102 ? 5.322 11.819 3.188 1.00 66.62 102 GLU A C 1
ATOM 870 O O . GLU A 1 102 ? 5.302 11.108 2.176 1.00 66.62 102 GLU A O 1
ATOM 875 N N . ARG A 1 103 ? 4.202 12.166 3.827 1.00 65.19 103 ARG A N 1
ATOM 876 C CA . ARG A 1 103 ? 2.872 11.855 3.302 1.00 65.19 103 ARG A CA 1
ATOM 877 C C . ARG A 1 103 ? 2.579 12.803 2.142 1.00 65.19 103 ARG A C 1
ATOM 879 O O . ARG A 1 103 ? 2.483 14.007 2.345 1.00 65.19 103 ARG A O 1
ATOM 886 N N . GLY A 1 104 ? 2.424 12.253 0.945 1.00 77.38 104 GLY A N 1
ATOM 887 C CA . GLY A 1 104 ? 2.129 13.020 -0.262 1.00 77.38 104 GLY A CA 1
ATOM 888 C C . GLY A 1 104 ? 1.582 12.140 -1.381 1.00 77.38 104 GLY A C 1
ATOM 889 O O . GLY A 1 104 ? 1.319 10.953 -1.178 1.00 77.38 104 GLY A O 1
ATOM 890 N N . GLU A 1 105 ? 1.459 12.716 -2.574 1.00 81.62 105 GLU A N 1
ATOM 891 C CA . GLU A 1 105 ? 0.861 12.086 -3.763 1.00 81.62 105 GLU A CA 1
ATOM 892 C C . GLU A 1 105 ? 1.483 10.719 -4.116 1.00 81.62 105 GLU A C 1
ATOM 894 O O . GLU A 1 105 ? 0.799 9.790 -4.558 1.00 81.62 105 GLU A O 1
ATOM 899 N N . TYR A 1 106 ? 2.783 10.546 -3.859 1.00 84.31 106 TYR A N 1
ATOM 900 C CA . TYR A 1 106 ? 3.459 9.268 -4.085 1.00 84.31 106 TYR A CA 1
ATOM 901 C C . TYR A 1 106 ? 2.948 8.162 -3.145 1.00 84.31 106 TYR A C 1
ATOM 903 O O . TYR A 1 106 ? 2.686 7.049 -3.596 1.00 84.31 106 TYR A O 1
ATOM 911 N N . LEU A 1 107 ? 2.727 8.460 -1.856 1.00 87.75 107 LEU A N 1
ATOM 912 C CA . LEU A 1 107 ? 2.140 7.498 -0.913 1.00 87.75 107 LEU A CA 1
ATOM 913 C C . LEU A 1 107 ? 0.713 7.117 -1.330 1.00 87.75 107 LEU A C 1
ATOM 915 O O . LEU A 1 107 ? 0.363 5.938 -1.304 1.00 87.75 107 LEU A O 1
ATOM 919 N N . GLU A 1 108 ? -0.082 8.102 -1.757 1.00 89.31 108 GLU A N 1
ATOM 920 C CA . GLU A 1 108 ? -1.439 7.880 -2.274 1.00 89.31 108 GLU A CA 1
ATOM 921 C C . GLU A 1 108 ? -1.425 6.939 -3.481 1.00 89.31 108 GLU A C 1
ATOM 923 O O . GLU A 1 108 ? -2.213 5.990 -3.540 1.00 89.31 108 GLU A O 1
ATOM 928 N N . THR A 1 109 ? -0.477 7.142 -4.401 1.00 91.06 109 THR A N 1
ATOM 929 C CA . THR A 1 109 ? -0.278 6.263 -5.558 1.00 91.06 109 THR A CA 1
ATOM 930 C C . THR A 1 109 ? 0.058 4.842 -5.113 1.00 91.06 109 THR A C 1
ATOM 932 O O . THR A 1 109 ? -0.565 3.887 -5.581 1.00 91.06 109 THR A O 1
ATOM 935 N N . LEU A 1 110 ? 1.027 4.686 -4.208 1.00 92.44 110 LEU A N 1
ATOM 936 C CA . LEU A 1 110 ? 1.469 3.378 -3.732 1.00 92.44 110 LEU A CA 1
ATOM 937 C C . LEU A 1 110 ? 0.332 2.597 -3.072 1.00 92.44 110 LEU A C 1
ATOM 939 O O . LEU A 1 110 ? 0.123 1.431 -3.400 1.00 92.44 110 LEU A O 1
ATOM 943 N N . ILE A 1 111 ? -0.431 3.240 -2.186 1.00 93.69 111 ILE A N 1
ATOM 944 C CA . ILE A 1 111 ? -1.549 2.594 -1.491 1.00 93.69 111 ILE A CA 1
ATOM 945 C C . ILE A 1 111 ? -2.671 2.256 -2.472 1.00 93.69 111 ILE A C 1
ATOM 947 O O . ILE A 1 111 ? -3.268 1.186 -2.361 1.00 93.69 111 ILE A O 1
ATOM 951 N N . THR A 1 112 ? -2.931 3.111 -3.464 1.00 94.88 112 THR A N 1
ATOM 952 C CA . THR A 1 112 ? -3.899 2.817 -4.531 1.00 94.88 112 THR A CA 1
ATOM 953 C C . THR A 1 112 ? -3.499 1.550 -5.280 1.00 94.88 112 THR A C 1
ATOM 955 O O . THR A 1 112 ? -4.255 0.578 -5.301 1.00 94.88 112 THR A O 1
ATOM 958 N N . LYS A 1 113 ? -2.276 1.506 -5.823 1.00 95.31 113 LYS A N 1
ATOM 959 C CA . LYS A 1 113 ? -1.780 0.340 -6.569 1.00 95.31 113 LYS A CA 1
ATOM 960 C C . LYS A 1 113 ? -1.758 -0.923 -5.699 1.00 95.31 113 LYS A C 1
ATOM 962 O O . LYS A 1 113 ? -2.208 -1.980 -6.143 1.00 95.31 113 LYS A O 1
ATOM 967 N N . PHE A 1 114 ? -1.321 -0.808 -4.442 1.00 96.56 114 PHE A N 1
ATOM 968 C CA . PHE A 1 114 ? -1.357 -1.905 -3.473 1.00 96.56 114 PHE A CA 1
ATOM 969 C C . PHE A 1 114 ? -2.778 -2.436 -3.259 1.00 96.56 114 PHE A C 1
ATOM 971 O O . PHE A 1 114 ? -2.984 -3.644 -3.301 1.00 96.56 114 PHE A O 1
ATOM 978 N N . SER A 1 115 ? -3.763 -1.556 -3.074 1.00 96.50 115 SER A N 1
ATOM 979 C CA . SER A 1 115 ? -5.147 -1.950 -2.776 1.00 96.50 115 SER A CA 1
ATOM 980 C C . SER A 1 115 ? -5.768 -2.730 -3.931 1.00 96.50 115 SER A C 1
ATOM 982 O O . SER A 1 115 ? -6.359 -3.790 -3.715 1.00 96.50 115 SER A O 1
ATOM 984 N N . HIS A 1 116 ? -5.552 -2.271 -5.167 1.00 96.56 116 HIS A N 1
ATOM 985 C CA . HIS A 1 116 ? -5.949 -3.009 -6.367 1.00 96.56 116 HIS A CA 1
ATOM 986 C C . HIS A 1 116 ? -5.267 -4.378 -6.442 1.00 96.56 116 HIS A C 1
ATOM 988 O O . HIS A 1 116 ? -5.930 -5.390 -6.681 1.00 96.56 116 HIS A O 1
ATOM 994 N N . ARG A 1 117 ? -3.953 -4.434 -6.195 1.00 97.19 117 ARG A N 1
ATOM 995 C CA . ARG A 1 117 ? -3.202 -5.690 -6.240 1.00 97.19 117 ARG A CA 1
ATOM 996 C C . ARG A 1 117 ? -3.637 -6.671 -5.154 1.00 97.19 117 ARG A C 1
ATOM 998 O O . ARG A 1 117 ? -3.798 -7.853 -5.445 1.00 97.19 117 ARG A O 1
ATOM 1005 N N . PHE A 1 118 ? -3.862 -6.197 -3.932 1.00 97.31 118 PHE A N 1
ATOM 1006 C CA . PHE A 1 118 ? -4.325 -7.015 -2.815 1.00 97.31 118 PHE A CA 1
ATOM 1007 C C . PHE A 1 118 ? -5.685 -7.650 -3.119 1.00 97.31 118 PHE A C 1
ATOM 1009 O O . PHE A 1 118 ? -5.849 -8.854 -2.920 1.00 97.31 118 PHE A O 1
ATOM 1016 N N . CYS A 1 119 ? -6.621 -6.876 -3.680 1.00 95.69 119 CYS A N 1
ATOM 1017 C CA . CYS A 1 119 ? -7.925 -7.386 -4.106 1.00 95.69 119 CYS A CA 1
ATOM 1018 C C . CYS A 1 119 ? -7.794 -8.422 -5.231 1.00 95.69 119 CYS A C 1
ATOM 1020 O O . CYS A 1 119 ? -8.405 -9.484 -5.161 1.00 95.69 119 CYS A O 1
ATOM 1022 N N . ALA A 1 120 ? -6.958 -8.148 -6.239 1.00 96.00 120 ALA A N 1
ATOM 1023 C CA . ALA A 1 120 ? -6.724 -9.064 -7.357 1.00 96.00 120 ALA A CA 1
ATOM 1024 C C . ALA A 1 120 ? -6.071 -10.388 -6.918 1.00 96.00 120 ALA A C 1
ATOM 1026 O O . ALA A 1 120 ? -6.333 -11.436 -7.506 1.00 96.00 120 ALA A O 1
ATOM 1027 N N . CYS A 1 121 ? -5.233 -10.361 -5.877 1.00 96.75 121 CYS A N 1
ATOM 1028 C CA . CYS A 1 121 ? -4.668 -11.568 -5.279 1.00 96.75 121 CYS A CA 1
ATOM 1029 C C . CYS A 1 121 ? -5.685 -12.355 -4.440 1.00 96.75 121 CYS A C 1
ATOM 1031 O O . CYS A 1 121 ? -5.520 -13.565 -4.315 1.00 96.75 121 CYS A O 1
ATOM 1033 N N . ASN A 1 122 ? -6.711 -11.710 -3.875 1.00 95.62 122 ASN A N 1
ATOM 1034 C CA . ASN A 1 122 ? -7.620 -12.310 -2.893 1.00 95.62 122 ASN A CA 1
ATOM 1035 C C . ASN A 1 122 ? -9.113 -12.133 -3.268 1.00 95.62 122 ASN A C 1
ATOM 1037 O O . ASN A 1 122 ? -9.878 -11.605 -2.458 1.00 95.62 122 ASN A O 1
ATOM 1041 N N . PRO A 1 123 ? -9.563 -12.560 -4.467 1.00 94.50 123 PRO A N 1
ATOM 1042 C CA . PRO A 1 123 ? -10.922 -12.288 -4.947 1.00 94.50 123 PRO A CA 1
ATOM 1043 C C . PRO A 1 123 ? -12.018 -12.908 -4.067 1.00 94.50 123 PRO A C 1
ATOM 1045 O O . PRO A 1 123 ? -13.048 -12.275 -3.837 1.00 94.50 123 PRO A O 1
ATOM 1048 N N . ASP A 1 124 ? -11.794 -14.112 -3.533 1.00 92.88 124 ASP A N 1
ATOM 1049 C CA . ASP A 1 124 ? -12.774 -14.796 -2.681 1.00 92.88 124 ASP A CA 1
ATOM 1050 C C . ASP A 1 124 ? -12.951 -14.087 -1.335 1.00 92.88 124 ASP A C 1
ATOM 1052 O O . ASP A 1 124 ? -14.082 -13.854 -0.915 1.00 92.88 124 ASP A O 1
ATOM 1056 N N . LEU A 1 125 ? -11.846 -13.642 -0.722 1.00 90.44 125 LEU A N 1
ATOM 1057 C CA . LEU A 1 125 ? -11.862 -12.846 0.508 1.00 90.44 125 LEU A CA 1
ATOM 1058 C C . LEU A 1 125 ? -12.595 -11.514 0.301 1.00 90.44 125 LEU A C 1
ATOM 1060 O O . LEU A 1 125 ? -13.358 -11.087 1.163 1.00 90.44 125 LEU A O 1
ATOM 1064 N N . MET A 1 126 ? -12.371 -10.848 -0.839 1.00 91.69 126 MET A N 1
ATOM 1065 C CA . MET A 1 126 ? -13.060 -9.590 -1.149 1.00 91.69 126 MET A CA 1
ATOM 1066 C C . MET A 1 126 ? -14.567 -9.805 -1.306 1.00 91.69 126 MET A C 1
ATOM 1068 O O . MET A 1 126 ? -15.348 -8.981 -0.835 1.00 91.69 126 MET A O 1
ATOM 1072 N N . ARG A 1 127 ? -14.981 -10.926 -1.912 1.00 90.25 127 ARG A N 1
ATOM 1073 C CA . ARG A 1 127 ? -16.396 -11.300 -2.048 1.00 90.25 127 ARG A CA 1
ATOM 1074 C C . ARG A 1 127 ? -17.031 -11.644 -0.702 1.00 90.25 127 ARG A C 1
ATOM 1076 O O . ARG A 1 127 ? -18.144 -11.202 -0.445 1.00 90.25 127 ARG A O 1
ATOM 1083 N N . GLU A 1 128 ? -16.336 -12.401 0.143 1.00 89.00 128 GLU A N 1
ATOM 1084 C CA . GLU A 1 128 ? -16.812 -12.788 1.476 1.00 89.00 128 GLU A CA 1
ATOM 1085 C C . GLU A 1 128 ? -16.978 -11.574 2.400 1.00 89.00 128 GLU A C 1
ATOM 1087 O O . GLU A 1 128 ? -18.003 -11.429 3.062 1.00 89.00 128 GLU A O 1
ATOM 1092 N N . LEU A 1 129 ? -15.998 -10.666 2.405 1.00 86.25 129 LEU A N 1
ATOM 1093 C CA . LEU A 1 129 ? -16.015 -9.469 3.249 1.00 86.25 129 LEU A CA 1
ATOM 1094 C C . LEU A 1 129 ? -16.761 -8.279 2.624 1.00 86.25 129 LEU A C 1
ATOM 1096 O O . LEU A 1 129 ? -16.876 -7.238 3.267 1.00 86.25 129 LEU A O 1
ATOM 1100 N N . GLY A 1 130 ? -17.223 -8.393 1.375 1.00 87.88 130 GLY A N 1
ATOM 1101 C CA . GLY A 1 130 ? -17.866 -7.297 0.645 1.00 87.88 130 GLY A CA 1
ATOM 1102 C C . GLY A 1 130 ? -16.965 -6.068 0.452 1.00 87.88 130 GLY A C 1
ATOM 1103 O O . GLY A 1 130 ? -17.461 -4.941 0.414 1.00 87.88 130 GLY A O 1
ATOM 1104 N N . LEU A 1 131 ? -15.645 -6.264 0.370 1.00 89.69 131 LEU A N 1
ATOM 1105 C CA . LEU A 1 131 ? -14.665 -5.181 0.273 1.00 89.69 131 LEU A CA 1
ATOM 1106 C C . LEU A 1 131 ? -14.359 -4.828 -1.184 1.00 89.69 131 LEU A C 1
ATOM 1108 O O . LEU A 1 131 ? -14.092 -5.695 -2.014 1.00 89.69 131 LEU A O 1
ATOM 1112 N N . SER A 1 132 ? -14.332 -3.529 -1.476 1.00 92.50 132 SER A N 1
ATOM 1113 C CA . SER A 1 132 ? -13.832 -2.983 -2.739 1.00 92.50 132 SER A CA 1
ATOM 1114 C C . SER A 1 132 ? -12.370 -2.526 -2.609 1.00 92.50 132 SER A C 1
ATOM 1116 O O . SER A 1 132 ? -11.907 -2.270 -1.491 1.00 92.50 132 SER A O 1
ATOM 1118 N N . PRO A 1 133 ? -11.643 -2.335 -3.727 1.00 94.38 133 PRO A N 1
ATOM 1119 C CA . PRO A 1 133 ? -10.319 -1.708 -3.704 1.00 94.38 133 PRO A CA 1
ATOM 1120 C C . PRO A 1 133 ? -10.296 -0.357 -2.974 1.00 94.38 133 PRO A C 1
ATOM 1122 O O . PRO A 1 133 ? -9.359 -0.091 -2.227 1.00 94.38 133 PRO A O 1
ATOM 1125 N N . ASP A 1 134 ? -11.353 0.452 -3.100 1.00 92.81 134 ASP A N 1
ATOM 1126 C CA . ASP A 1 134 ? -11.484 1.728 -2.384 1.00 92.81 134 ASP A CA 1
ATOM 1127 C C . ASP A 1 134 ? -11.610 1.534 -0.866 1.00 92.81 134 ASP A C 1
ATOM 1129 O O . ASP A 1 134 ? -11.023 2.281 -0.080 1.00 92.81 134 ASP A O 1
ATOM 1133 N N . ALA A 1 135 ? -12.351 0.511 -0.427 1.00 92.81 135 ALA A N 1
ATOM 1134 C CA . ALA A 1 135 ? -12.445 0.173 0.989 1.00 92.81 135 ALA A CA 1
ATOM 1135 C C . ALA A 1 135 ? -11.085 -0.293 1.529 1.00 92.81 135 ALA A C 1
ATOM 1137 O O . ALA A 1 135 ? -10.660 0.162 2.591 1.00 92.81 135 ALA A O 1
ATOM 1138 N N . VAL A 1 136 ? -10.365 -1.134 0.776 1.00 95.12 136 VAL A N 1
ATOM 1139 C CA . VAL A 1 136 ? -9.004 -1.572 1.127 1.00 95.12 136 VAL A CA 1
ATOM 1140 C C . VAL A 1 136 ? -8.044 -0.384 1.209 1.00 95.12 136 VAL A C 1
ATOM 1142 O O . VAL A 1 136 ? -7.287 -0.293 2.172 1.00 95.12 136 VAL A O 1
ATOM 1145 N N . TYR A 1 137 ? -8.136 0.579 0.290 1.00 94.88 137 TYR A N 1
ATOM 1146 C CA . TYR A 1 137 ? -7.354 1.816 0.337 1.00 94.88 137 TYR A CA 1
ATOM 1147 C C . TYR A 1 137 ? -7.574 2.584 1.648 1.00 94.88 137 TYR A C 1
ATOM 1149 O O . TYR A 1 137 ? -6.614 2.948 2.336 1.00 94.88 137 TYR A O 1
ATOM 1157 N N . VAL A 1 138 ? -8.834 2.775 2.050 1.00 92.62 138 VAL A N 1
ATOM 1158 C CA . VAL A 1 138 ? -9.181 3.452 3.311 1.00 92.62 138 VAL A CA 1
ATOM 1159 C C . VAL A 1 138 ? -8.676 2.669 4.528 1.00 92.62 138 VAL A C 1
ATOM 1161 O O . VAL A 1 138 ? -8.182 3.268 5.492 1.00 92.62 138 VAL A O 1
ATOM 1164 N N . LEU A 1 139 ? -8.760 1.335 4.494 1.00 94.50 139 LEU A N 1
ATOM 1165 C CA . LEU A 1 139 ? -8.200 0.477 5.536 1.00 94.50 139 LEU A CA 1
ATOM 1166 C C . LEU A 1 139 ? -6.682 0.649 5.638 1.00 94.50 139 LEU A C 1
ATOM 1168 O O . LEU A 1 139 ? -6.184 0.893 6.732 1.00 94.50 139 LEU A O 1
ATOM 1172 N N . CYS A 1 140 ? -5.945 0.604 4.526 1.00 94.44 140 CYS A N 1
ATOM 1173 C CA . CYS A 1 140 ? -4.495 0.806 4.506 1.00 94.44 140 CYS A CA 1
ATOM 1174 C C . CYS A 1 140 ? -4.090 2.146 5.130 1.00 94.44 140 CYS A C 1
ATOM 1176 O O . CYS A 1 140 ? -3.196 2.184 5.977 1.00 94.44 140 CYS A O 1
ATOM 1178 N N . TYR A 1 141 ? -4.788 3.232 4.787 1.00 90.62 141 TYR A N 1
ATOM 1179 C CA . TYR A 1 141 ? -4.574 4.532 5.425 1.00 90.62 141 TYR A CA 1
ATOM 1180 C C . TYR A 1 141 ? -4.831 4.496 6.928 1.00 90.62 141 TYR A C 1
ATOM 1182 O O . TYR A 1 141 ? -4.025 5.004 7.706 1.00 90.62 141 TYR A O 1
ATOM 1190 N N . SER A 1 142 ? -5.928 3.863 7.344 1.00 92.31 142 SER A N 1
ATOM 1191 C CA . SER A 1 142 ? -6.260 3.705 8.761 1.00 92.31 142 SER A CA 1
ATOM 1192 C C . SER A 1 142 ? -5.157 2.950 9.513 1.00 92.31 142 SER A C 1
ATOM 1194 O O . SER A 1 142 ? -4.786 3.355 10.612 1.00 92.31 142 SER A O 1
ATOM 1196 N N . LEU A 1 143 ? -4.577 1.906 8.909 1.00 93.75 143 LEU A N 1
ATOM 1197 C CA . LEU A 1 143 ? -3.479 1.130 9.496 1.00 93.75 143 LEU A CA 1
ATOM 1198 C C . LEU A 1 143 ? -2.191 1.938 9.627 1.00 93.75 143 LEU A C 1
ATOM 1200 O O . LEU A 1 143 ? -1.528 1.857 10.656 1.00 93.75 143 LEU A O 1
ATOM 1204 N N . ILE A 1 144 ? -1.844 2.738 8.618 1.00 89.88 144 ILE A N 1
ATOM 1205 C CA . ILE A 1 144 ? -0.666 3.615 8.669 1.00 89.88 144 ILE A CA 1
ATOM 1206 C C . ILE A 1 144 ? -0.843 4.680 9.757 1.00 89.88 144 ILE A C 1
ATOM 1208 O O . ILE A 1 144 ? 0.081 4.939 10.528 1.00 89.88 144 ILE A O 1
ATOM 1212 N N . LEU A 1 145 ? -2.037 5.275 9.861 1.00 88.44 145 LEU A N 1
ATOM 1213 C CA . LEU A 1 145 ? -2.356 6.243 10.912 1.00 88.44 145 LEU A CA 1
ATOM 1214 C C . LEU A 1 145 ? -2.261 5.621 12.304 1.00 88.44 145 LEU A C 1
ATOM 1216 O O . LEU A 1 145 ? -1.622 6.205 13.174 1.00 88.44 145 LEU A O 1
ATOM 1220 N N . LEU A 1 146 ? -2.844 4.435 12.493 1.00 91.38 146 LEU A N 1
ATOM 1221 C CA . LEU A 1 146 ? -2.763 3.699 13.750 1.00 91.38 146 LEU A CA 1
ATOM 1222 C C . LEU A 1 146 ? -1.313 3.344 14.092 1.00 91.38 146 LEU A C 1
ATOM 1224 O O . LEU A 1 146 ? -0.879 3.548 15.219 1.00 91.38 146 LEU A O 1
ATOM 1228 N N . SER A 1 147 ? -0.548 2.859 13.113 1.00 89.69 147 SER A N 1
ATOM 1229 C CA . SER A 1 147 ? 0.866 2.529 13.282 1.00 89.69 147 SER A CA 1
ATOM 1230 C C . SER A 1 147 ? 1.659 3.724 13.805 1.00 89.69 147 SER A C 1
ATOM 1232 O O . SER A 1 147 ? 2.453 3.551 14.718 1.00 89.69 147 SER A O 1
ATOM 1234 N N . ILE A 1 148 ? 1.444 4.917 13.244 1.00 86.62 148 ILE A N 1
ATOM 1235 C CA . ILE A 1 148 ? 2.149 6.145 13.642 1.00 86.62 148 ILE A CA 1
ATOM 1236 C C . ILE A 1 148 ? 1.671 6.645 15.010 1.00 86.62 148 ILE A C 1
ATOM 1238 O O . ILE A 1 148 ? 2.476 7.114 15.813 1.00 86.62 148 ILE A O 1
ATOM 1242 N N . ASP A 1 149 ? 0.374 6.537 15.290 1.00 89.44 149 ASP A N 1
ATOM 1243 C CA . ASP A 1 149 ? -0.202 6.896 16.585 1.00 89.44 149 ASP A CA 1
ATOM 1244 C C . ASP A 1 149 ? 0.402 6.057 17.721 1.00 89.44 149 ASP A C 1
ATOM 1246 O O . ASP A 1 149 ? 0.914 6.610 18.699 1.00 89.44 149 ASP A O 1
ATOM 1250 N N . LEU A 1 150 ? 0.429 4.729 17.558 1.00 88.19 150 LEU A N 1
ATOM 1251 C CA . LEU A 1 150 ? 0.905 3.798 18.581 1.00 88.19 150 LEU A CA 1
ATOM 1252 C C . LEU A 1 150 ? 2.401 3.946 18.875 1.00 88.19 150 LEU A C 1
ATOM 1254 O O . LEU A 1 150 ? 2.808 3.801 20.026 1.00 88.19 150 LEU A O 1
ATOM 1258 N N . THR A 1 151 ? 3.214 4.292 17.881 1.00 85.94 151 THR A N 1
ATOM 1259 C CA . THR A 1 151 ? 4.677 4.315 18.026 1.00 85.94 151 THR A CA 1
ATOM 1260 C C . THR A 1 151 ? 5.252 5.698 18.311 1.00 85.94 151 THR A C 1
ATOM 1262 O O . THR A 1 151 ? 6.335 5.801 18.882 1.00 85.94 151 THR A O 1
ATOM 1265 N N . SER A 1 152 ? 4.540 6.776 17.969 1.00 83.94 152 SER A N 1
ATOM 1266 C CA . SER A 1 152 ? 5.038 8.138 18.180 1.00 83.94 152 SER A CA 1
ATOM 1267 C C . SER A 1 152 ? 5.158 8.471 19.674 1.00 83.94 152 SER A C 1
ATOM 1269 O O . SER A 1 152 ? 4.140 8.484 20.371 1.00 83.94 152 SER A O 1
ATOM 1271 N N . PRO A 1 153 ? 6.344 8.831 20.199 1.00 84.81 153 PRO A N 1
ATOM 1272 C CA . PRO A 1 153 ? 6.502 9.187 21.614 1.00 84.81 153 PRO A CA 1
ATOM 1273 C C . PRO A 1 153 ? 5.745 10.472 21.992 1.00 84.81 153 PRO A C 1
ATOM 1275 O O . PRO A 1 153 ? 5.457 10.708 23.162 1.00 84.81 153 PRO A O 1
ATOM 1278 N N . HIS A 1 154 ? 5.378 11.293 21.003 1.00 83.94 154 HIS A N 1
ATOM 1279 C CA . HIS A 1 154 ? 4.649 12.547 21.202 1.00 83.94 154 HIS A CA 1
ATOM 1280 C C . HIS A 1 154 ? 3.160 12.335 21.511 1.00 83.94 154 HIS A C 1
ATOM 1282 O O . HIS A 1 154 ? 2.511 13.215 22.078 1.00 83.94 154 HIS A O 1
ATOM 1288 N N . VAL A 1 155 ? 2.604 11.174 21.154 1.00 84.94 155 VAL A N 1
ATOM 1289 C CA . VAL A 1 155 ? 1.200 10.851 21.423 1.00 84.94 155 VAL A CA 1
ATOM 1290 C C . VAL A 1 155 ? 1.106 10.182 22.790 1.00 84.94 155 VAL A C 1
ATOM 1292 O O . VAL A 1 155 ? 1.435 9.004 22.928 1.00 84.94 155 VAL A O 1
ATOM 1295 N N . LYS A 1 156 ? 0.647 10.937 23.796 1.00 84.38 156 LYS A N 1
ATOM 1296 C CA . LYS A 1 156 ? 0.448 10.439 25.170 1.00 84.38 156 LYS A CA 1
ATOM 1297 C C . LYS A 1 156 ? -0.768 9.517 25.287 1.00 84.38 156 LYS A C 1
ATOM 1299 O O . LYS A 1 156 ? -0.692 8.475 25.925 1.00 84.38 156 LYS A O 1
ATOM 1304 N N . ASN A 1 157 ? -1.872 9.897 24.644 1.00 88.94 157 ASN A N 1
ATOM 1305 C CA . ASN A 1 157 ? -3.121 9.139 24.645 1.00 88.94 157 ASN A CA 1
ATOM 1306 C C . ASN A 1 157 ? -3.247 8.388 23.323 1.00 88.94 157 ASN A C 1
ATOM 1308 O O . ASN A 1 157 ? -3.644 8.973 22.318 1.00 88.94 157 ASN A O 1
ATOM 1312 N N . LYS A 1 158 ? -2.862 7.112 23.336 1.00 89.50 158 LYS A N 1
ATOM 1313 C CA . LYS A 1 158 ? -2.927 6.233 22.166 1.00 89.50 158 LYS A CA 1
ATOM 1314 C C . LYS A 1 158 ? -4.369 5.914 21.792 1.00 89.50 158 LYS A C 1
ATOM 1316 O O . LYS A 1 158 ? -5.213 5.746 22.673 1.00 89.50 158 LYS A O 1
ATOM 1321 N N . MET A 1 159 ? -4.631 5.763 20.499 1.00 91.56 159 MET A N 1
ATOM 1322 C CA . MET A 1 159 ? -5.930 5.347 19.988 1.00 91.56 159 MET A CA 1
ATOM 1323 C C . MET A 1 159 ? -6.285 3.958 20.521 1.00 91.56 159 MET A C 1
ATOM 1325 O O . MET A 1 159 ? -5.581 2.975 20.277 1.00 91.56 159 MET A O 1
ATOM 1329 N N . SER A 1 160 ? -7.406 3.861 21.230 1.00 94.81 160 SER A N 1
ATOM 1330 C CA . SER A 1 160 ? -7.917 2.576 21.704 1.00 94.81 160 SER A CA 1
ATOM 1331 C C . SER A 1 160 ? -8.506 1.747 20.558 1.00 94.81 160 SER A C 1
ATOM 1333 O O . SER A 1 160 ? -8.984 2.286 19.556 1.00 94.81 160 SER A O 1
ATOM 1335 N N . LYS A 1 161 ? -8.572 0.422 20.738 1.00 95.44 161 LYS A N 1
ATOM 1336 C CA . LYS A 1 161 ? -9.224 -0.495 19.785 1.00 95.44 161 LYS A CA 1
ATOM 1337 C C . LYS A 1 161 ? -10.649 -0.059 19.437 1.00 95.44 161 LYS A C 1
ATOM 1339 O O . LYS A 1 161 ? -11.033 -0.033 18.271 1.00 95.44 161 LYS A O 1
ATOM 1344 N N . ARG A 1 162 ? -11.421 0.358 20.447 1.00 94.69 162 ARG A N 1
ATOM 1345 C CA . ARG A 1 162 ? -12.799 0.843 20.275 1.00 94.69 162 ARG A CA 1
ATOM 1346 C C . ARG A 1 162 ? -12.861 2.107 19.419 1.00 94.69 162 ARG A C 1
ATOM 1348 O O . ARG A 1 162 ? -13.752 2.244 18.583 1.00 94.69 162 ARG A O 1
ATOM 1355 N N . GLU A 1 163 ? -11.935 3.042 19.622 1.00 92.81 163 GLU A N 1
ATOM 1356 C CA . GLU A 1 163 ? -11.864 4.261 18.814 1.00 92.81 163 GLU A CA 1
ATOM 1357 C C . GLU A 1 163 ? -11.463 3.965 17.375 1.00 92.81 163 GLU A C 1
ATOM 1359 O O . GLU A 1 163 ? -12.084 4.513 16.465 1.00 92.81 163 GLU A O 1
ATOM 1364 N N . PHE A 1 164 ? -10.495 3.070 17.169 1.00 94.06 164 PHE A N 1
ATOM 1365 C CA . PHE A 1 164 ? -10.087 2.634 15.840 1.00 94.06 164 PHE A CA 1
ATOM 1366 C C . PHE A 1 164 ? -11.255 2.009 15.071 1.00 94.06 164 PHE A C 1
ATOM 1368 O O . PHE A 1 164 ? -11.593 2.493 13.992 1.00 94.06 164 PHE A O 1
ATOM 1375 N N . ILE A 1 165 ? -11.952 1.031 15.664 1.00 93.88 165 ILE A N 1
ATOM 1376 C CA . ILE A 1 165 ? -13.126 0.386 15.050 1.00 93.88 165 ILE A CA 1
ATOM 1377 C C . ILE A 1 165 ? -14.175 1.430 14.656 1.00 93.88 165 ILE A C 1
ATOM 1379 O O . ILE A 1 165 ? -14.636 1.461 13.512 1.00 93.88 165 ILE A O 1
ATOM 1383 N N . ARG A 1 166 ? -14.512 2.341 15.577 1.00 91.81 166 ARG A N 1
ATOM 1384 C CA . ARG A 1 166 ? -15.485 3.410 15.325 1.00 91.81 166 ARG A CA 1
ATOM 1385 C C . ARG A 1 166 ? -15.058 4.328 14.176 1.00 91.81 166 ARG A C 1
ATOM 1387 O O . ARG A 1 166 ? -15.896 4.703 13.358 1.00 91.81 166 ARG A O 1
ATOM 1394 N N . ASN A 1 167 ? -13.789 4.729 14.129 1.00 91.12 167 ASN A N 1
ATOM 1395 C CA . ASN A 1 167 ? -13.276 5.659 13.122 1.00 91.12 167 ASN A CA 1
ATOM 1396 C C . ASN A 1 167 ? -13.217 5.000 11.738 1.00 91.12 167 ASN A C 1
ATOM 1398 O O . ASN A 1 167 ? -13.678 5.585 10.758 1.00 91.12 167 ASN A O 1
ATOM 1402 N N . THR A 1 168 ? -12.721 3.767 11.660 1.00 90.56 168 THR A N 1
ATOM 1403 C CA . THR A 1 168 ? -12.577 3.030 10.402 1.00 90.56 168 THR A CA 1
ATOM 1404 C C . THR A 1 168 ? -13.927 2.669 9.791 1.00 90.56 168 THR A C 1
ATOM 1406 O O . THR A 1 168 ? -14.114 2.880 8.597 1.00 90.56 168 THR A O 1
ATOM 1409 N N . ARG A 1 169 ? -14.919 2.242 10.586 1.00 89.50 169 ARG A N 1
ATOM 1410 C CA . ARG A 1 169 ? -16.276 1.946 10.077 1.00 89.50 169 ARG A CA 1
ATOM 1411 C C . ARG A 1 169 ? -17.030 3.176 9.571 1.00 89.50 169 ARG A C 1
ATOM 1413 O O . ARG A 1 169 ? -17.919 3.058 8.734 1.00 89.50 169 ARG A O 1
ATOM 1420 N N . ARG A 1 170 ? -16.686 4.373 10.058 1.00 85.44 170 ARG A N 1
ATOM 1421 C CA . ARG A 1 170 ? -17.207 5.635 9.501 1.00 85.44 170 ARG A CA 1
ATOM 1422 C C . ARG A 1 170 ? -16.590 5.966 8.144 1.00 85.44 170 ARG A C 1
ATOM 1424 O O . ARG A 1 170 ? -17.230 6.649 7.350 1.00 85.44 170 ARG A O 1
ATOM 1431 N N . ALA A 1 171 ? -15.355 5.527 7.905 1.00 82.19 171 ALA A N 1
ATOM 1432 C CA . ALA A 1 171 ? -14.606 5.819 6.689 1.00 82.19 171 ALA A CA 1
ATOM 1433 C C . ALA A 1 171 ? -14.836 4.772 5.587 1.00 82.19 171 ALA A C 1
ATOM 1435 O O . ALA A 1 171 ? -14.891 5.133 4.414 1.00 82.19 171 ALA A O 1
ATOM 1436 N N . ALA A 1 172 ? -15.009 3.503 5.958 1.00 82.38 172 ALA A N 1
ATOM 1437 C CA . ALA A 1 172 ? -15.301 2.404 5.051 1.00 82.38 172 ALA A CA 1
ATOM 1438 C C . ALA A 1 172 ? -16.571 1.671 5.509 1.00 82.38 172 ALA A C 1
ATOM 1440 O O . ALA A 1 172 ? -16.638 1.127 6.613 1.00 82.38 172 ALA A O 1
ATOM 1441 N N . GLN A 1 173 ? -17.597 1.709 4.660 1.00 77.88 173 GLN A N 1
ATOM 1442 C CA . GLN A 1 173 ? -18.899 1.105 4.940 1.00 77.88 173 GLN A CA 1
ATOM 1443 C C . GLN A 1 173 ? -18.853 -0.418 4.744 1.00 77.88 173 GLN A C 1
ATOM 1445 O O . GLN A 1 173 ? -17.997 -0.927 4.028 1.00 77.88 173 GLN A O 1
ATOM 1450 N N . ASN A 1 174 ? -19.797 -1.131 5.368 1.00 79.38 174 ASN A N 1
ATOM 1451 C CA . ASN A 1 174 ? -19.996 -2.584 5.236 1.00 79.38 174 ASN A CA 1
ATOM 1452 C C . ASN A 1 174 ? -18.850 -3.476 5.747 1.00 79.38 174 ASN A C 1
ATOM 1454 O O . ASN A 1 174 ? -18.741 -4.624 5.340 1.00 79.38 174 ASN A O 1
ATOM 1458 N N . ILE A 1 175 ? -18.033 -2.984 6.684 1.00 85.44 175 ILE A N 1
ATOM 1459 C CA . ILE A 1 175 ? -16.965 -3.779 7.308 1.00 85.44 175 ILE A CA 1
ATOM 1460 C C . ILE A 1 175 ? -17.385 -4.249 8.707 1.00 85.44 175 ILE A C 1
ATOM 1462 O O . ILE A 1 175 ? -17.883 -3.454 9.518 1.00 85.44 175 ILE A O 1
ATOM 1466 N N . SER A 1 176 ? -17.161 -5.538 8.983 1.00 89.81 176 SER A N 1
ATOM 1467 C CA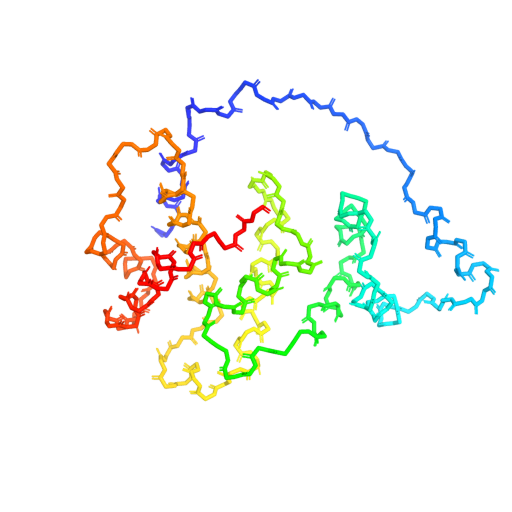 . SER A 1 176 ? -17.380 -6.159 10.296 1.00 89.81 176 SER A CA 1
ATOM 1468 C C . SER A 1 176 ? -16.477 -5.554 11.377 1.00 89.81 176 SER A C 1
ATOM 1470 O O . SER A 1 176 ? -15.298 -5.282 11.140 1.00 89.81 176 SER A O 1
ATOM 1472 N N . GLU A 1 177 ? -17.025 -5.371 12.582 1.00 91.81 177 GLU A N 1
ATOM 1473 C CA . GLU A 1 177 ? -16.268 -4.902 13.750 1.00 91.81 177 GLU A CA 1
ATOM 1474 C C . GLU A 1 177 ? -15.141 -5.860 14.128 1.00 91.81 177 GLU A C 1
ATOM 1476 O O . GLU A 1 177 ? -14.038 -5.397 14.416 1.00 91.81 177 GLU A O 1
ATOM 1481 N N . ASP A 1 178 ? -15.386 -7.169 14.046 1.00 93.12 178 ASP A N 1
ATOM 1482 C CA . ASP A 1 178 ? -14.397 -8.193 14.389 1.00 93.12 178 ASP A CA 1
ATOM 1483 C C . ASP A 1 178 ? -13.188 -8.122 13.457 1.00 93.12 178 ASP A C 1
ATOM 1485 O O . ASP A 1 178 ? -12.042 -8.127 13.907 1.00 93.12 178 ASP A O 1
ATOM 1489 N N . PHE A 1 179 ? -13.431 -7.952 12.153 1.00 92.69 179 PHE A N 1
ATOM 1490 C CA . PHE A 1 179 ? -12.359 -7.809 11.172 1.00 92.69 179 PHE A CA 1
ATOM 1491 C C . PHE A 1 179 ? -11.502 -6.569 11.455 1.00 92.69 179 PHE A C 1
ATOM 1493 O O . PHE A 1 179 ? -10.276 -6.663 11.513 1.00 92.69 179 PHE A O 1
ATOM 1500 N N . VAL A 1 180 ? -12.127 -5.412 11.701 1.00 94.19 180 VAL A N 1
ATOM 1501 C CA . VAL A 1 180 ? -11.399 -4.177 12.048 1.00 94.19 180 VAL A CA 1
ATOM 1502 C C . VAL A 1 180 ? -10.684 -4.308 13.398 1.00 94.19 180 VAL A C 1
ATOM 1504 O O . VAL A 1 180 ? -9.585 -3.783 13.576 1.00 94.19 180 VAL A O 1
ATOM 1507 N N . GLY A 1 181 ? -11.265 -5.049 14.339 1.00 95.50 181 GLY A N 1
ATOM 1508 C CA . GLY A 1 181 ? -10.632 -5.397 15.603 1.00 95.50 181 GLY A CA 1
ATOM 1509 C C . GLY A 1 181 ? -9.352 -6.209 15.407 1.00 95.50 181 GLY A C 1
ATOM 1510 O O . GLY A 1 181 ? -8.323 -5.847 15.971 1.00 95.50 181 GLY A O 1
ATOM 1511 N N . HIS A 1 182 ? -9.382 -7.241 14.561 1.00 95.50 182 HIS A N 1
ATOM 1512 C CA . HIS A 1 182 ? -8.198 -8.039 14.226 1.00 95.50 182 HIS A CA 1
ATOM 1513 C C . HIS A 1 182 ? -7.117 -7.216 13.520 1.00 95.50 182 HIS A C 1
ATOM 1515 O O . HIS A 1 182 ? -5.924 -7.436 13.738 1.00 95.50 182 HIS A O 1
ATOM 1521 N N . LEU A 1 183 ? -7.515 -6.241 12.696 1.00 95.50 183 LEU A N 1
ATOM 1522 C CA . LEU A 1 183 ? -6.573 -5.295 12.108 1.00 95.50 183 LEU A CA 1
ATOM 1523 C C . LEU A 1 183 ? -5.840 -4.496 13.195 1.00 95.50 183 LEU A C 1
ATOM 1525 O O . LEU A 1 183 ? -4.615 -4.416 13.152 1.00 95.50 183 LEU A O 1
ATOM 1529 N N . TYR A 1 184 ? -6.566 -3.953 14.181 1.00 95.94 184 TYR A N 1
ATOM 1530 C CA . TYR A 1 184 ? -5.965 -3.230 15.307 1.00 95.94 184 TYR A CA 1
ATOM 1531 C C . TYR A 1 184 ? -4.986 -4.105 16.087 1.00 95.94 184 TYR A C 1
ATOM 1533 O O . TYR A 1 184 ? -3.843 -3.702 16.299 1.00 95.94 184 TYR A O 1
ATOM 1541 N N . ASP A 1 185 ? -5.418 -5.307 16.479 1.00 95.75 185 ASP A N 1
ATOM 1542 C CA . ASP A 1 185 ? -4.606 -6.223 17.286 1.00 95.75 185 ASP A CA 1
ATOM 1543 C C . ASP A 1 185 ? -3.293 -6.558 16.576 1.00 95.75 185 ASP A C 1
ATOM 1545 O O . ASP A 1 185 ? -2.230 -6.577 17.191 1.00 95.75 185 ASP A O 1
ATOM 1549 N N . ASN A 1 186 ? -3.337 -6.748 15.256 1.00 95.62 186 ASN A N 1
ATOM 1550 C CA . ASN A 1 186 ? -2.142 -7.018 14.474 1.00 95.62 186 ASN A CA 1
ATOM 1551 C C . ASN A 1 186 ? -1.152 -5.838 14.470 1.00 95.62 186 ASN A C 1
ATOM 1553 O O . ASN A 1 186 ? 0.054 -6.064 14.569 1.00 95.62 186 ASN A O 1
ATOM 1557 N N . ILE A 1 187 ? -1.626 -4.591 14.367 1.00 94.06 187 ILE A N 1
ATOM 1558 C CA . ILE A 1 187 ? -0.748 -3.411 14.464 1.00 94.06 187 ILE A CA 1
ATOM 1559 C C . ILE A 1 187 ? -0.188 -3.269 15.879 1.00 94.06 187 ILE A C 1
ATOM 1561 O O . ILE A 1 187 ? 1.001 -3.005 16.036 1.00 94.06 187 ILE A O 1
ATOM 1565 N N . TYR A 1 188 ? -1.023 -3.480 16.894 1.00 92.06 188 TYR A N 1
ATOM 1566 C CA . TYR A 1 188 ? -0.631 -3.372 18.294 1.00 92.06 188 TYR A CA 1
ATOM 1567 C C . TYR A 1 188 ? 0.434 -4.407 18.689 1.00 92.06 188 TYR A C 1
ATOM 1569 O O . TYR A 1 188 ? 1.393 -4.064 19.373 1.00 92.06 188 TYR A O 1
ATOM 1577 N N . LEU A 1 189 ? 0.296 -5.657 18.230 1.00 90.75 189 LEU A N 1
ATOM 1578 C CA . LEU A 1 189 ? 1.197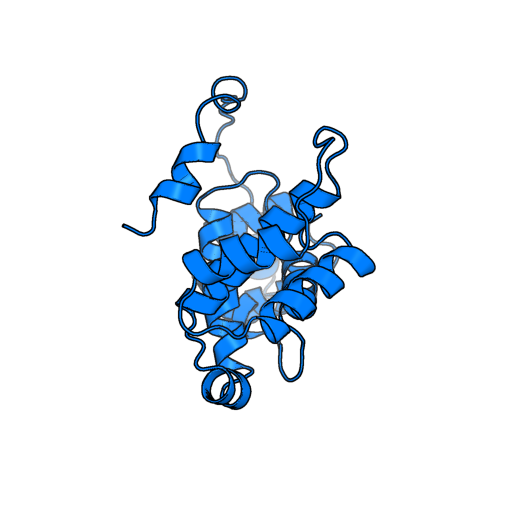 -6.758 18.589 1.00 90.75 189 LEU A CA 1
ATOM 1579 C C . LEU A 1 189 ? 2.498 -6.780 17.776 1.00 90.75 189 LEU A C 1
ATOM 1581 O O . LEU A 1 189 ? 3.553 -7.078 18.327 1.00 90.75 189 LEU A O 1
ATOM 1585 N N . ILE A 1 190 ? 2.435 -6.511 16.468 1.00 88.31 190 ILE A N 1
ATOM 1586 C CA . ILE A 1 190 ? 3.601 -6.633 15.569 1.00 88.31 190 ILE A CA 1
ATOM 1587 C C . ILE A 1 190 ? 4.333 -5.294 15.411 1.00 88.31 190 ILE A C 1
ATOM 1589 O O . ILE A 1 190 ? 5.534 -5.266 15.149 1.00 88.31 190 ILE A O 1
ATOM 1593 N N . GLY A 1 191 ? 3.628 -4.172 15.563 1.00 78.44 191 GLY A N 1
ATOM 1594 C CA . GLY A 1 191 ? 4.190 -2.837 15.399 1.00 78.44 191 GLY A CA 1
ATOM 1595 C C . GLY A 1 191 ? 4.163 -2.326 13.955 1.00 78.44 191 GLY A C 1
ATOM 1596 O O . GLY A 1 191 ? 3.255 -2.641 13.172 1.00 78.44 191 GLY A O 1
ATOM 1597 N N . HIS A 1 192 ? 5.150 -1.478 13.640 1.00 76.81 192 HIS A N 1
ATOM 1598 C CA . HIS A 1 192 ? 5.147 -0.549 12.507 1.00 76.81 192 HIS A CA 1
ATOM 1599 C C . HIS A 1 192 ? 4.793 -1.179 11.150 1.00 76.81 192 HIS A C 1
ATOM 1601 O O . HIS A 1 192 ? 5.280 -2.249 10.786 1.00 76.81 192 HIS A O 1
ATOM 1607 N N . VAL A 1 193 ? 3.959 -0.474 10.377 1.00 75.56 193 VAL A N 1
ATOM 1608 C CA . VAL A 1 193 ? 3.584 -0.863 9.003 1.00 75.56 193 VAL A CA 1
ATOM 1609 C C . VAL A 1 193 ? 4.512 -0.254 7.961 1.00 75.56 193 VAL A C 1
ATOM 1611 O O . VAL A 1 193 ? 4.918 -0.919 7.012 1.00 75.56 193 VAL A O 1
ATOM 1614 N N . ALA A 1 194 ? 4.834 1.017 8.166 1.00 63.03 194 ALA A N 1
ATOM 1615 C CA . ALA A 1 194 ? 5.782 1.802 7.400 1.00 63.03 194 ALA A CA 1
ATOM 1616 C C . ALA A 1 194 ? 6.826 2.307 8.400 1.00 63.03 194 ALA A C 1
ATOM 1618 O O . ALA A 1 194 ? 6.448 2.932 9.398 1.00 63.03 194 ALA A O 1
ATOM 1619 N N . ALA A 1 195 ? 8.087 1.945 8.175 1.00 48.53 195 ALA A N 1
ATOM 1620 C CA . ALA A 1 195 ? 9.249 2.403 8.929 1.00 48.53 195 ALA A CA 1
ATOM 1621 C C . ALA A 1 195 ? 10.067 3.344 8.047 1.00 48.53 195 ALA A C 1
ATOM 1623 O O . ALA A 1 195 ? 10.149 3.048 6.830 1.00 48.53 195 ALA A O 1
#

Foldseek 3Di:
DQCPVVVVVPPDPPPPPPDDDDDDDQCPPVVVCCVVVNFPPDLLRVLVVLQPDLPDDLVSLLVVCVVPVSNVLNNLLVDACAPHQLLRSLLVQCSRNADDPDDDPSNLVSLLSNLVNNCVNYVVVCVVQVHDSQLSSLLSVLLQVLLCQLPPPPNPDHQDLVNSLVVSCVNHPSGDSVSSSVSNVCCNVVGHSHD

Organism: Molossus molossus (NCBI:txid27622)

pLDDT: mean 80.71, std 19.19, range [30.08, 97.31]